Protein AF-A8WYN9-F1 (afdb_monomer_lite)

InterPro domains:
  IPR001810 F-box domain [PS50181] (6-52)
  IPR002900 Domain of unknown function DUF38/FTH, Caenorhabditis species [PF01827] (37-162)
  IPR040161 F-box A protein FB224 [PTHR23015] (36-207)

Structure (mmCIF, N/CA/C/O backbone):
data_AF-A8WYN9-F1
#
_entry.id   AF-A8WYN9-F1
#
loop_
_atom_site.group_PDB
_atom_site.id
_atom_site.type_symbol
_atom_site.label_atom_id
_atom_site.label_alt_id
_atom_site.label_comp_id
_atom_site.label_asym_id
_atom_site.label_entity_id
_atom_site.label_seq_id
_atom_site.pdbx_PDB_ins_code
_atom_site.Cartn_x
_atom_site.Cartn_y
_atom_site.Cartn_z
_atom_site.occupancy
_atom_site.B_iso_or_equiv
_atom_site.auth_seq_id
_atom_site.auth_comp_id
_atom_site.auth_asym_id
_atom_site.auth_atom_id
_atom_site.pdbx_PDB_model_num
ATOM 1 N N . MET A 1 1 ? -39.243 15.194 -1.549 1.00 40.38 1 MET A N 1
ATOM 2 C CA . MET A 1 1 ? -38.676 13.832 -1.420 1.00 40.38 1 MET A CA 1
ATOM 3 C C . MET A 1 1 ? -38.514 13.519 0.061 1.00 40.38 1 MET A C 1
ATOM 5 O O . MET A 1 1 ? -38.045 14.406 0.767 1.00 40.38 1 MET A O 1
ATOM 9 N N . PRO A 1 2 ? -38.919 12.339 0.563 1.00 35.00 2 PRO A N 1
ATOM 10 C CA . PRO A 1 2 ? -38.681 11.990 1.958 1.00 35.00 2 PRO A CA 1
ATOM 11 C C . PRO A 1 2 ? -37.184 11.728 2.157 1.00 35.00 2 PRO A C 1
ATOM 13 O O . PRO A 1 2 ? -36.581 10.980 1.387 1.00 35.00 2 PRO A O 1
ATOM 16 N N . LYS A 1 3 ? -36.575 12.353 3.171 1.00 37.16 3 LYS A N 1
ATOM 17 C CA . LYS A 1 3 ? -35.211 12.024 3.604 1.00 37.16 3 LYS A CA 1
ATOM 18 C C . LYS A 1 3 ? -35.220 10.567 4.077 1.00 37.16 3 LYS A C 1
ATOM 20 O O . LYS A 1 3 ? -35.926 10.254 5.031 1.00 37.16 3 LYS A O 1
ATOM 25 N N . LYS A 1 4 ? -34.471 9.677 3.412 1.00 38.78 4 LYS A N 1
ATOM 26 C CA . LYS A 1 4 ? -34.184 8.340 3.953 1.00 38.78 4 LYS A CA 1
ATOM 27 C C . LYS A 1 4 ? -33.508 8.544 5.307 1.00 38.78 4 LYS A C 1
ATOM 29 O O . LYS A 1 4 ? -32.425 9.121 5.366 1.00 38.78 4 LYS A O 1
ATOM 34 N N . GLN A 1 5 ? -34.167 8.118 6.375 1.00 41.91 5 GLN A N 1
ATOM 35 C CA . GLN A 1 5 ? -33.586 8.113 7.708 1.00 41.91 5 GLN A CA 1
ATOM 36 C C . GLN A 1 5 ? -32.466 7.064 7.695 1.00 41.91 5 GLN A C 1
ATOM 38 O O . GLN A 1 5 ? -32.729 5.873 7.537 1.00 41.91 5 GLN A O 1
ATOM 43 N N . ARG A 1 6 ? -31.208 7.518 7.722 1.00 42.47 6 ARG A N 1
ATOM 44 C CA . ARG A 1 6 ? -30.050 6.638 7.911 1.00 42.47 6 ARG A CA 1
ATOM 45 C C . ARG A 1 6 ? -30.069 6.218 9.378 1.00 42.47 6 ARG A C 1
ATOM 47 O O . ARG A 1 6 ? -29.888 7.066 10.242 1.00 42.47 6 ARG A O 1
ATOM 54 N N . TYR A 1 7 ? -30.349 4.947 9.644 1.00 45.19 7 TYR A N 1
ATOM 55 C CA . TYR A 1 7 ? -30.152 4.368 10.969 1.00 45.19 7 TYR A CA 1
ATOM 56 C C . TYR A 1 7 ? -28.653 4.165 11.170 1.00 45.19 7 TYR A C 1
ATOM 58 O O . TYR A 1 7 ? -28.009 3.540 10.323 1.00 45.19 7 TYR A O 1
ATOM 66 N N . SER A 1 8 ? -28.099 4.734 12.240 1.00 50.44 8 SER A N 1
ATOM 67 C CA . SER A 1 8 ? -26.699 4.522 12.594 1.00 50.44 8 SER A CA 1
ATOM 68 C C . SER A 1 8 ? -26.550 3.167 13.278 1.00 50.44 8 SER A C 1
ATOM 70 O O . SER A 1 8 ? -27.420 2.756 14.047 1.00 50.44 8 SER A O 1
ATOM 72 N N . LEU A 1 9 ? -25.422 2.488 13.051 1.00 51.78 9 LEU A N 1
ATOM 73 C CA . LEU A 1 9 ? -25.019 1.330 13.862 1.00 51.78 9 LEU A CA 1
ATOM 74 C C . LEU A 1 9 ? -24.998 1.680 15.361 1.00 51.78 9 LEU A C 1
ATOM 76 O O . LEU A 1 9 ? -25.295 0.825 16.187 1.00 51.78 9 LEU A O 1
ATOM 80 N N . ALA A 1 10 ? -24.723 2.944 15.697 1.00 49.16 10 ALA A N 1
ATOM 81 C CA . ALA A 1 10 ? -24.699 3.459 17.065 1.00 49.16 10 ALA A CA 1
ATOM 82 C C . ALA A 1 10 ? -26.065 3.437 17.775 1.00 49.16 10 ALA A C 1
ATOM 84 O O . ALA A 1 10 ? -26.109 3.419 19.001 1.00 49.16 10 ALA A O 1
ATOM 85 N N . ASP A 1 11 ? -27.174 3.415 17.028 1.00 59.47 11 ASP A N 1
ATOM 86 C CA . ASP A 1 11 ? -28.527 3.419 17.601 1.00 59.47 11 ASP A CA 1
ATOM 87 C C . ASP A 1 11 ? -29.045 1.996 17.887 1.00 59.47 11 ASP A C 1
ATOM 89 O O . ASP A 1 11 ? -30.176 1.812 18.349 1.00 59.47 11 ASP A O 1
ATOM 93 N N . MET A 1 12 ? -28.252 0.968 17.566 1.00 67.31 12 MET A N 1
ATOM 94 C CA . MET A 1 12 ? -28.667 -0.429 17.655 1.00 67.31 12 MET A CA 1
ATOM 95 C C . MET A 1 12 ? -28.306 -1.053 19.012 1.00 67.31 12 MET A C 1
ATOM 97 O O . MET A 1 12 ? -27.284 -0.719 19.609 1.00 67.31 12 MET A O 1
ATOM 101 N N . PRO A 1 13 ? -29.105 -2.017 19.508 1.00 70.12 13 PRO A N 1
ATOM 102 C CA . PRO A 1 13 ? -28.740 -2.785 20.694 1.00 70.12 13 PRO A CA 1
ATOM 103 C C . PRO A 1 13 ? -27.414 -3.532 20.499 1.00 70.12 13 PRO A C 1
ATOM 105 O O . PRO A 1 13 ? -27.189 -4.129 19.449 1.00 70.12 13 PRO A O 1
ATOM 108 N N . GLU A 1 14 ? -26.585 -3.594 21.541 1.00 60.00 14 GLU A N 1
ATOM 109 C CA . GLU A 1 14 ? -25.242 -4.204 21.523 1.00 60.00 14 GLU A CA 1
ATOM 110 C C . GLU A 1 14 ? -25.209 -5.609 20.896 1.00 60.00 14 GLU A C 1
ATOM 112 O O . GLU A 1 14 ? -24.374 -5.901 20.046 1.00 60.00 14 GLU A O 1
ATOM 117 N N . LYS A 1 15 ? -26.179 -6.469 21.234 1.00 59.03 15 LYS A N 1
ATOM 118 C CA . LYS A 1 15 ? -26.282 -7.821 20.658 1.00 59.03 15 LYS A CA 1
ATOM 119 C C . LYS A 1 15 ? -26.492 -7.812 19.144 1.00 59.03 15 LYS A C 1
ATOM 121 O O . LYS A 1 15 ? -26.010 -8.707 18.465 1.00 59.03 15 LYS A O 1
ATOM 126 N N . VAL A 1 16 ? -27.217 -6.823 18.625 1.00 58.62 16 VAL A N 1
ATOM 127 C CA . VAL A 1 16 ? -27.466 -6.658 17.187 1.00 58.62 16 VAL A CA 1
ATOM 128 C C . VAL A 1 16 ? -26.204 -6.154 16.495 1.00 58.62 16 VAL A C 1
ATOM 130 O O . VAL A 1 16 ? -25.865 -6.669 15.437 1.00 58.62 16 VAL A O 1
ATOM 133 N N . ILE A 1 17 ? -25.473 -5.223 17.116 1.00 61.50 17 ILE A N 1
ATOM 134 C CA . ILE A 1 17 ? -24.172 -4.753 16.621 1.00 61.50 17 ILE A CA 1
ATOM 135 C C . ILE A 1 17 ? -23.188 -5.924 16.528 1.00 61.50 17 ILE A C 1
ATOM 137 O O . ILE A 1 17 ? -22.605 -6.131 15.471 1.00 61.50 17 ILE A O 1
ATOM 141 N N . MET A 1 18 ? -23.063 -6.734 17.583 1.00 56.31 18 MET A N 1
ATOM 142 C CA . MET A 1 18 ? -22.183 -7.911 17.593 1.00 56.31 18 MET A CA 1
ATOM 143 C C . MET A 1 18 ? -22.571 -8.932 16.521 1.00 56.31 18 MET A C 1
ATOM 145 O O . MET A 1 18 ? -21.713 -9.378 15.771 1.00 56.31 18 MET A O 1
ATOM 149 N N . LEU A 1 19 ? -23.865 -9.232 16.370 1.00 55.94 19 LEU A N 1
ATOM 150 C CA . LEU A 1 19 ? -24.358 -10.113 15.305 1.00 55.94 19 LEU A CA 1
ATOM 151 C C . LEU A 1 19 ? -24.051 -9.568 13.904 1.00 55.94 19 LEU A C 1
ATOM 153 O O . LEU A 1 19 ? -23.703 -10.346 13.021 1.00 55.94 19 LEU A O 1
ATOM 157 N N . ILE A 1 20 ? -24.167 -8.256 13.686 1.00 59.97 20 ILE A N 1
ATOM 158 C CA . ILE A 1 20 ? -23.799 -7.631 12.410 1.00 59.97 20 ILE A CA 1
ATOM 159 C C . ILE A 1 20 ? -22.287 -7.741 12.197 1.00 59.97 20 ILE A C 1
ATOM 161 O O . ILE A 1 20 ? -21.873 -8.188 11.134 1.00 59.97 20 ILE A O 1
ATOM 165 N N . LEU A 1 21 ? -21.464 -7.406 13.192 1.00 59.84 21 LEU A N 1
ATOM 166 C CA . LEU A 1 21 ? -20.003 -7.503 13.097 1.00 59.84 21 LEU A CA 1
ATOM 167 C C . LEU A 1 21 ? -19.529 -8.940 12.837 1.00 59.84 21 LEU A C 1
ATOM 169 O O . LEU A 1 21 ? -18.605 -9.143 12.064 1.00 59.84 21 LEU A O 1
ATOM 173 N N . GLU A 1 22 ? -20.175 -9.937 13.437 1.00 57.12 22 GLU A N 1
ATOM 174 C CA . GLU A 1 22 ? -19.814 -11.351 13.280 1.00 57.12 22 GLU A CA 1
ATOM 175 C C . GLU A 1 22 ? -20.262 -11.958 11.939 1.00 57.12 22 GLU A C 1
ATOM 177 O O . GLU A 1 22 ? -19.679 -12.947 11.500 1.00 57.12 22 GLU A O 1
ATOM 182 N N . ASN A 1 23 ? -21.297 -11.405 11.291 1.00 51.72 23 ASN A N 1
ATOM 183 C CA . ASN A 1 23 ? -21.933 -12.014 10.109 1.00 51.72 23 ASN A CA 1
ATOM 184 C C . ASN A 1 23 ? -21.858 -11.164 8.829 1.00 51.72 23 ASN A C 1
ATOM 186 O O . ASN A 1 23 ? -22.410 -11.565 7.802 1.00 51.72 23 ASN A O 1
ATOM 190 N N . SER A 1 24 ? -21.219 -9.996 8.864 1.00 50.59 24 SER A N 1
ATOM 191 C CA . SER A 1 24 ? -21.095 -9.122 7.693 1.00 50.59 24 SER A CA 1
ATOM 192 C C . SER A 1 24 ? -19.809 -9.399 6.917 1.00 50.59 24 SER A C 1
ATOM 194 O O . SER A 1 24 ? -18.733 -9.511 7.497 1.00 50.59 24 SER A O 1
ATOM 196 N N . ASP A 1 25 ? -19.912 -9.446 5.588 1.00 44.81 25 ASP A N 1
ATOM 197 C CA . ASP A 1 25 ? -18.755 -9.376 4.690 1.00 44.81 25 ASP A CA 1
ATOM 198 C C . ASP A 1 25 ? -18.191 -7.942 4.806 1.00 44.81 25 ASP A C 1
ATOM 200 O O . ASP A 1 25 ? -18.835 -6.983 4.378 1.00 44.81 25 ASP A O 1
ATOM 204 N N . PHE A 1 26 ? -17.052 -7.771 5.488 1.00 50.28 26 PHE A N 1
ATOM 205 C CA . PHE A 1 26 ? -16.540 -6.499 6.046 1.00 50.28 26 PHE A CA 1
ATOM 206 C C . PHE A 1 26 ? -16.246 -5.369 5.043 1.00 50.28 26 PHE A C 1
ATOM 208 O O . PHE A 1 26 ? -15.839 -4.285 5.453 1.00 50.28 26 PHE A O 1
ATOM 215 N N . ARG A 1 27 ? -16.521 -5.554 3.748 1.00 41.12 27 ARG A N 1
ATOM 216 C CA . ARG A 1 27 ? -16.321 -4.543 2.693 1.00 41.12 27 ARG A CA 1
ATOM 217 C C . ARG A 1 27 ? -17.160 -3.265 2.865 1.00 41.12 27 ARG A C 1
ATOM 219 O O . ARG A 1 27 ? -17.026 -2.341 2.071 1.00 41.12 27 ARG A O 1
ATOM 226 N N . SER A 1 28 ? -18.043 -3.191 3.860 1.00 47.16 28 SER A N 1
ATOM 227 C CA . SER A 1 28 ? -18.921 -2.037 4.077 1.00 47.16 28 SER A CA 1
ATOM 228 C C . SER A 1 28 ? -19.254 -1.816 5.554 1.00 47.16 28 SER A C 1
ATOM 230 O O . SER A 1 28 ? -20.406 -2.002 5.946 1.00 47.16 28 SER A O 1
ATOM 232 N N . ILE A 1 29 ? -18.284 -1.473 6.410 1.00 56.16 29 ILE A N 1
ATOM 233 C CA . ILE A 1 29 ? -18.553 -1.254 7.845 1.00 56.16 29 ILE A CA 1
ATOM 234 C C . ILE A 1 29 ? -17.770 -0.035 8.366 1.00 56.16 29 ILE A C 1
ATOM 236 O O . ILE A 1 29 ? -16.649 0.210 7.957 1.00 56.16 29 ILE A O 1
ATOM 240 N N . LEU A 1 30 ? -18.418 0.741 9.245 1.00 55.72 30 LEU A N 1
ATOM 241 C CA . LEU A 1 30 ? -17.992 2.012 9.857 1.00 55.72 30 LEU A CA 1
ATOM 242 C C . LEU A 1 30 ? -17.841 3.195 8.888 1.00 55.72 30 LEU A C 1
ATOM 244 O O . LEU A 1 30 ? -16.748 3.564 8.488 1.00 55.72 30 LEU A O 1
ATOM 248 N N . THR A 1 31 ? -18.958 3.862 8.590 1.00 58.62 31 THR A N 1
ATOM 249 C CA . THR A 1 31 ? -18.944 5.284 8.213 1.00 58.62 31 THR A CA 1
ATOM 250 C C . THR A 1 31 ? -19.217 6.091 9.474 1.00 58.62 31 THR A C 1
ATOM 252 O O . THR A 1 31 ? -20.363 6.151 9.923 1.00 58.62 31 THR A O 1
ATOM 255 N N . ALA A 1 32 ? -18.184 6.666 10.077 1.00 56.09 32 ALA A N 1
ATOM 256 C CA . ALA A 1 32 ? -18.319 7.438 11.307 1.00 56.09 32 ALA A CA 1
ATOM 257 C C . ALA A 1 32 ? -17.554 8.755 11.174 1.00 56.09 32 ALA A C 1
ATOM 259 O O . ALA A 1 32 ? -16.370 8.749 10.870 1.00 56.09 32 ALA A O 1
ATOM 260 N N . SER A 1 33 ? -18.231 9.881 11.417 1.00 57.81 33 SER A N 1
ATOM 261 C CA . SER A 1 33 ? -17.551 11.155 11.693 1.00 57.81 33 SER A CA 1
ATOM 262 C C . SER A 1 33 ? -16.982 11.189 13.116 1.00 57.81 33 SER A C 1
ATOM 264 O O . SER A 1 33 ? -16.121 12.000 13.413 1.00 57.81 33 SER A O 1
ATOM 266 N N . GLU A 1 34 ? -17.508 10.335 14.002 1.00 67.56 34 GLU A N 1
ATOM 267 C CA . GLU A 1 34 ? -17.045 10.128 15.372 1.00 67.56 34 GLU A CA 1
ATOM 268 C C . GLU A 1 34 ? -17.501 8.735 15.836 1.00 67.56 34 GLU A C 1
ATOM 270 O O . GLU A 1 34 ? -18.653 8.344 15.620 1.00 67.56 34 GLU A O 1
ATOM 275 N N . ILE A 1 35 ? -16.603 7.960 16.444 1.00 70.94 35 ILE A N 1
ATOM 276 C CA . ILE A 1 35 ? -16.923 6.622 16.955 1.00 70.94 35 ILE A CA 1
ATOM 277 C C . ILE A 1 35 ? -17.412 6.745 18.406 1.00 70.94 35 ILE A C 1
ATOM 279 O O . ILE A 1 35 ? -16.656 7.249 19.238 1.00 70.94 35 ILE A O 1
ATOM 283 N N . PRO A 1 36 ? -18.615 6.248 18.754 1.00 79.25 36 PRO A N 1
ATOM 284 C CA . PRO A 1 36 ? -19.131 6.335 20.120 1.00 79.25 36 PRO A CA 1
ATOM 285 C C . PRO A 1 36 ? -18.227 5.645 21.151 1.00 79.25 36 PRO A C 1
ATOM 287 O O . PRO A 1 36 ? -17.740 4.534 20.923 1.00 79.25 36 PRO A O 1
ATOM 290 N N . GLU A 1 37 ? -18.058 6.253 22.325 1.00 79.50 37 GLU A N 1
ATOM 291 C CA . GLU A 1 37 ? -17.210 5.715 23.400 1.00 79.50 37 GLU A CA 1
ATOM 292 C C . GLU A 1 37 ? -17.684 4.349 23.916 1.00 79.50 37 GLU A C 1
ATOM 294 O O . GLU A 1 37 ? -16.871 3.492 24.269 1.00 79.50 37 GLU A O 1
ATOM 299 N N . GLU A 1 38 ? -18.992 4.096 23.935 1.00 80.25 38 GLU A N 1
ATOM 300 C CA . GLU A 1 38 ? -19.550 2.782 24.264 1.00 80.25 38 GLU A CA 1
ATOM 301 C C . GLU A 1 38 ? -19.080 1.719 23.271 1.00 80.25 38 GLU A C 1
ATOM 303 O O . GLU A 1 38 ? -18.688 0.626 23.679 1.00 80.25 38 GLU A O 1
ATOM 308 N N . PHE A 1 39 ? -19.045 2.052 21.981 1.00 77.50 39 PHE A N 1
ATOM 309 C CA . PHE A 1 39 ? -18.574 1.137 20.948 1.00 77.50 39 PHE A CA 1
ATOM 310 C C . PHE A 1 39 ? -17.076 0.856 21.101 1.00 77.50 39 PHE A C 1
ATOM 312 O O . PHE A 1 39 ? -16.669 -0.305 21.090 1.00 77.50 39 PHE A O 1
ATOM 319 N N . LYS A 1 40 ? -16.260 1.885 21.375 1.00 79.06 40 LYS A N 1
ATOM 320 C CA . LYS A 1 40 ? -14.830 1.702 21.687 1.00 79.06 40 LYS A CA 1
ATOM 321 C C . LYS A 1 40 ? -14.622 0.774 22.886 1.00 79.06 40 LYS A C 1
ATOM 323 O O . LYS A 1 40 ? -13.725 -0.068 22.864 1.00 79.06 40 LYS A O 1
ATOM 328 N N . LYS A 1 41 ? -15.446 0.890 23.935 1.00 82.75 41 LYS A N 1
ATOM 329 C CA . LYS A 1 41 ? -15.383 -0.002 25.109 1.00 82.75 41 LYS A CA 1
ATOM 330 C C . LYS A 1 41 ? -15.705 -1.450 24.747 1.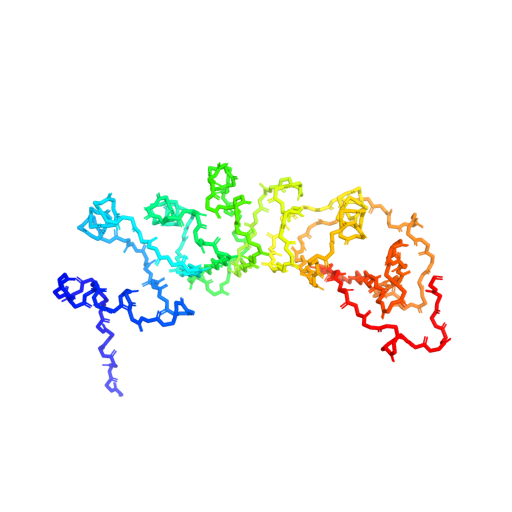00 82.75 41 LYS A C 1
ATOM 332 O O . LYS A 1 41 ? -15.001 -2.344 25.212 1.00 82.75 41 LYS A O 1
ATOM 337 N N . VAL A 1 42 ? -16.723 -1.681 23.916 1.00 82.88 42 VAL A N 1
ATOM 338 C CA . VAL A 1 42 ? -17.096 -3.028 23.449 1.00 82.88 42 VAL A CA 1
ATOM 339 C C . VAL A 1 42 ? -15.958 -3.660 22.647 1.00 82.88 42 VAL A C 1
ATOM 341 O O . VAL A 1 42 ? -15.585 -4.797 22.935 1.00 82.88 42 VAL A O 1
ATOM 344 N N . LEU A 1 43 ? -15.361 -2.910 21.714 1.00 81.50 43 LEU A N 1
ATOM 345 C CA . LEU A 1 43 ? -14.232 -3.371 20.901 1.00 81.50 43 LEU A CA 1
ATOM 346 C C . LEU A 1 43 ? -13.001 -3.713 21.750 1.00 81.50 43 LEU A C 1
ATOM 348 O O . LEU A 1 43 ? -12.396 -4.766 21.572 1.00 81.50 43 LEU A O 1
ATOM 352 N N . LYS A 1 44 ? -12.661 -2.864 22.727 1.00 79.69 44 LYS A N 1
ATOM 353 C CA . LYS A 1 44 ? -11.534 -3.112 23.642 1.00 79.69 44 LYS A CA 1
ATOM 354 C C . LYS A 1 44 ? -11.755 -4.336 24.532 1.00 79.69 44 LYS A C 1
ATOM 356 O O . LYS A 1 44 ? -10.797 -5.022 24.873 1.00 79.69 44 LYS A O 1
ATOM 361 N N . ALA A 1 45 ? -12.999 -4.600 24.931 1.00 83.94 45 ALA A N 1
ATOM 362 C CA . ALA A 1 45 ? -13.342 -5.767 25.741 1.00 83.94 45 ALA A CA 1
ATOM 363 C C . ALA A 1 45 ? -13.375 -7.069 24.923 1.00 83.94 45 ALA A C 1
ATOM 365 O O . ALA A 1 45 ? -13.115 -8.137 25.475 1.00 83.94 45 ALA A O 1
ATOM 366 N N . ASN A 1 46 ? -13.681 -6.984 23.626 1.00 80.50 46 ASN A N 1
ATOM 367 C CA . ASN A 1 46 ? -13.828 -8.132 22.736 1.00 80.50 46 ASN A CA 1
ATOM 368 C C . ASN A 1 46 ? -13.092 -7.870 21.415 1.00 80.50 46 ASN A C 1
ATOM 370 O O . ASN A 1 46 ? -13.723 -7.412 20.457 1.00 80.50 46 ASN A O 1
ATOM 374 N N . PRO A 1 47 ? -11.779 -8.166 21.345 1.00 80.19 47 PRO A N 1
ATOM 375 C CA . PRO A 1 47 ? -11.018 -7.955 20.127 1.00 80.19 47 PRO A CA 1
ATOM 376 C C . PRO A 1 47 ? -11.649 -8.670 18.933 1.00 80.19 47 PRO A C 1
ATOM 378 O O . PRO A 1 47 ? -11.940 -9.871 18.995 1.00 80.19 47 PRO A O 1
ATOM 381 N N . LEU A 1 48 ? -11.871 -7.930 17.848 1.00 82.38 48 LEU A N 1
ATOM 382 C CA . LEU A 1 48 ? -12.557 -8.458 16.673 1.00 82.38 48 LEU A CA 1
ATOM 383 C C . LEU A 1 48 ? -11.640 -9.405 15.906 1.00 82.38 48 LEU A C 1
ATOM 385 O O . LEU A 1 48 ? -10.536 -9.034 15.515 1.00 82.38 48 LEU A O 1
ATOM 389 N N . LYS A 1 49 ? -12.124 -10.617 15.640 1.00 86.62 49 LYS A N 1
ATOM 390 C CA . LYS A 1 49 ? -11.457 -11.575 14.756 1.00 86.62 49 LYS A CA 1
ATOM 391 C C . LYS A 1 49 ? -12.071 -11.463 13.373 1.00 86.62 49 LYS A C 1
ATOM 393 O O . LYS A 1 49 ? -13.176 -11.946 13.148 1.00 86.62 49 LYS A O 1
ATOM 398 N N . THR A 1 50 ? -11.358 -10.815 12.465 1.00 86.69 50 THR A N 1
ATOM 399 C CA . THR A 1 50 ? -11.766 -10.659 11.068 1.00 86.69 50 THR A CA 1
ATOM 400 C C . THR A 1 50 ? -10.550 -10.775 10.161 1.00 86.69 50 THR A C 1
ATOM 402 O O . THR A 1 50 ? -9.432 -10.477 10.575 1.00 86.69 50 THR A O 1
ATOM 405 N N . GLU A 1 51 ? -10.770 -11.209 8.923 1.00 91.19 51 GLU A N 1
ATOM 406 C CA . GLU A 1 51 ? -9.733 -11.203 7.889 1.00 91.19 51 GLU A CA 1
ATOM 407 C C . GLU A 1 51 ? -9.639 -9.863 7.154 1.00 91.19 51 GLU A C 1
ATOM 409 O O . GLU A 1 51 ? -8.614 -9.574 6.540 1.00 91.19 51 GLU A O 1
ATOM 414 N N . CYS A 1 52 ? -10.685 -9.041 7.228 1.00 91.19 52 CYS A N 1
ATOM 415 C CA . CYS A 1 52 ? -10.796 -7.778 6.511 1.00 91.19 52 CYS A CA 1
ATOM 416 C C . CYS A 1 52 ? -11.326 -6.695 7.452 1.00 91.19 52 CYS A C 1
ATOM 418 O O . CYS A 1 52 ? -12.325 -6.900 8.148 1.00 91.19 52 CYS A O 1
ATOM 420 N N . PHE A 1 53 ? -10.661 -5.545 7.466 1.00 91.00 53 PHE A N 1
ATOM 421 C CA . PHE A 1 53 ? -11.097 -4.356 8.180 1.00 91.00 53 PHE A CA 1
ATOM 422 C C . PHE A 1 53 ? -11.208 -3.184 7.215 1.00 91.00 53 PHE A C 1
ATOM 424 O O . PHE A 1 53 ? -10.225 -2.793 6.599 1.00 91.00 53 PHE A O 1
ATOM 431 N N . ALA A 1 54 ? -12.395 -2.593 7.135 1.00 90.12 54 ALA A N 1
ATOM 432 C CA . ALA A 1 54 ? -12.636 -1.368 6.394 1.00 90.12 54 ALA A CA 1
ATOM 433 C C . ALA A 1 54 ? -13.180 -0.289 7.336 1.00 90.12 54 ALA A C 1
ATOM 435 O O . ALA A 1 54 ? -13.941 -0.606 8.252 1.00 90.12 54 ALA A O 1
ATOM 436 N N . ILE A 1 55 ? -12.806 0.971 7.107 1.00 87.94 55 ILE A N 1
ATOM 437 C CA . ILE A 1 55 ? -13.379 2.132 7.800 1.00 87.94 55 ILE A CA 1
ATOM 438 C C . ILE A 1 55 ? -13.386 3.370 6.897 1.00 87.94 55 ILE A C 1
ATOM 440 O O . ILE A 1 55 ? -12.411 3.671 6.208 1.00 87.94 55 ILE A O 1
ATOM 444 N N . THR A 1 56 ? -14.494 4.108 6.926 1.00 88.62 56 THR A N 1
ATOM 445 C CA . THR A 1 56 ? -14.650 5.438 6.328 1.00 88.62 56 THR A CA 1
ATOM 446 C C . THR A 1 56 ? -14.755 6.485 7.436 1.00 88.62 56 THR A C 1
ATOM 448 O O . THR A 1 56 ? -15.698 6.453 8.232 1.00 88.62 56 THR A O 1
ATOM 451 N N . THR A 1 57 ? -13.806 7.416 7.487 1.00 87.75 57 THR A N 1
ATOM 452 C CA . THR A 1 57 ? -13.656 8.390 8.582 1.00 87.75 57 THR A CA 1
ATOM 453 C C . THR A 1 57 ? -13.135 9.739 8.079 1.00 87.75 57 THR A C 1
ATOM 455 O O . THR A 1 57 ? -12.692 9.843 6.940 1.00 87.75 57 THR A O 1
ATOM 458 N N . SER A 1 58 ? -13.201 10.778 8.908 1.00 86.69 58 SER A N 1
ATOM 459 C CA . SER A 1 58 ? -12.609 12.099 8.658 1.00 86.69 58 SER A CA 1
ATOM 460 C C . SER A 1 58 ? -11.155 12.229 9.122 1.00 86.69 58 SER A C 1
ATOM 462 O O . SER A 1 58 ? -10.542 13.264 8.883 1.00 86.69 58 SER A O 1
ATOM 464 N N . GLY A 1 59 ? -10.586 11.224 9.797 1.00 88.94 59 GLY A N 1
ATOM 465 C CA . GLY A 1 59 ? -9.219 11.329 10.303 1.00 88.94 59 GLY A CA 1
ATOM 466 C C . GLY A 1 59 ? -8.548 10.015 10.720 1.00 88.94 59 GLY A C 1
ATOM 467 O O . GLY A 1 59 ? -9.189 8.966 10.834 1.00 88.94 59 GLY A O 1
ATOM 468 N N . PRO A 1 60 ? -7.223 10.063 10.961 1.00 91.81 60 PRO A N 1
ATOM 469 C CA . PRO A 1 60 ? -6.436 8.893 11.352 1.00 91.81 60 PRO A CA 1
ATOM 470 C C . PRO A 1 60 ? -6.672 8.452 12.806 1.00 91.81 60 PRO A C 1
ATOM 472 O O . PRO A 1 60 ? -6.460 7.284 13.131 1.00 91.81 60 PRO A O 1
ATOM 475 N N . ASN A 1 61 ? -7.135 9.343 13.688 1.00 91.00 61 ASN A N 1
ATOM 476 C CA . ASN A 1 61 ? -7.364 9.010 15.100 1.00 91.00 61 ASN A CA 1
ATOM 477 C C . ASN A 1 61 ? -8.476 7.968 15.262 1.00 91.00 61 ASN A C 1
ATOM 479 O O . ASN A 1 61 ? -8.352 7.036 16.055 1.00 91.00 61 ASN A O 1
ATOM 483 N N . GLU A 1 62 ? -9.537 8.075 14.467 1.00 88.44 62 GLU A N 1
ATOM 484 C CA . GLU A 1 62 ? -10.632 7.110 14.447 1.00 88.44 62 GLU A CA 1
ATOM 485 C C . GLU A 1 62 ? -10.172 5.745 13.924 1.00 88.44 62 GLU A C 1
ATOM 487 O O . GLU A 1 62 ? -10.627 4.712 14.416 1.00 88.44 62 GLU A O 1
ATOM 492 N N . ILE A 1 63 ? -9.239 5.725 12.961 1.00 91.94 63 ILE A N 1
ATOM 493 C CA . ILE A 1 63 ? -8.606 4.479 12.510 1.00 91.94 63 ILE A CA 1
ATOM 494 C C . ILE A 1 63 ? -7.884 3.842 13.692 1.00 91.94 63 ILE A C 1
ATOM 496 O O . ILE A 1 63 ? -8.150 2.682 14.005 1.00 91.94 63 ILE A O 1
ATOM 500 N N . LEU A 1 64 ? -7.016 4.604 14.364 1.00 91.75 64 LEU A N 1
ATOM 501 C CA . LEU A 1 64 ? -6.199 4.134 15.482 1.00 91.75 64 LEU A CA 1
ATOM 502 C C . LEU A 1 64 ? -7.053 3.568 16.632 1.00 91.75 64 LEU A C 1
ATOM 504 O O . LEU A 1 64 ? -6.734 2.506 17.182 1.00 91.75 64 LEU A O 1
ATOM 508 N N . ASP A 1 65 ? -8.167 4.228 16.951 1.00 86.94 65 ASP A N 1
ATOM 509 C CA . ASP A 1 65 ? -9.105 3.815 18.001 1.00 86.94 65 ASP A CA 1
ATOM 510 C C . ASP A 1 65 ? -9.744 2.442 17.740 1.00 86.94 65 ASP A C 1
ATOM 512 O O . ASP A 1 65 ? -10.004 1.691 18.686 1.00 86.94 65 ASP A O 1
ATOM 516 N N . VAL A 1 66 ? -9.995 2.097 16.475 1.00 88.38 66 VAL A N 1
ATOM 517 C CA . VAL A 1 66 ? -10.674 0.844 16.103 1.00 88.38 66 VAL A CA 1
ATOM 518 C C . VAL A 1 66 ? -9.681 -0.251 15.773 1.00 88.38 66 VAL A C 1
ATOM 520 O O . VAL A 1 66 ? -9.798 -1.354 16.306 1.00 88.38 66 VAL A O 1
ATOM 523 N N . ILE A 1 67 ? -8.697 0.035 14.917 1.00 91.31 67 ILE A N 1
ATOM 524 C CA . ILE A 1 67 ? -7.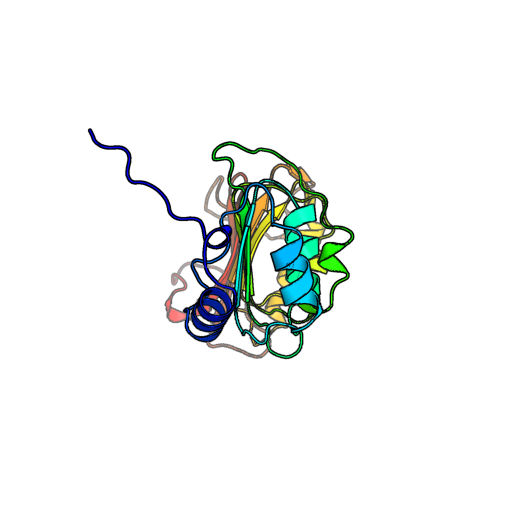780 -0.983 14.397 1.00 91.31 67 ILE A CA 1
ATOM 525 C C . ILE A 1 67 ? -6.953 -1.626 15.515 1.00 91.31 67 ILE A C 1
ATOM 527 O O . ILE A 1 67 ? -6.673 -2.820 15.465 1.00 91.31 67 ILE A O 1
ATOM 531 N N . SER A 1 68 ? -6.639 -0.873 16.575 1.00 90.56 68 SER A N 1
ATOM 532 C CA . SER A 1 68 ? -5.944 -1.386 17.763 1.00 90.56 68 SER A CA 1
ATOM 533 C C . SER A 1 68 ? -6.737 -2.455 18.526 1.00 90.56 68 SER A C 1
ATOM 535 O O . SER A 1 68 ? -6.152 -3.237 19.274 1.00 90.56 68 SER A O 1
ATOM 537 N N . SER A 1 69 ? -8.053 -2.522 18.314 1.00 88.44 69 SER A N 1
ATOM 538 C CA . SER A 1 69 ? -8.950 -3.514 18.916 1.00 88.44 69 SER A CA 1
ATOM 539 C C . SER A 1 69 ? -9.188 -4.734 18.015 1.00 88.44 69 SER A C 1
ATOM 541 O O . SER A 1 69 ? -10.008 -5.588 18.342 1.00 88.44 69 SER A O 1
ATOM 543 N N . ILE A 1 70 ? -8.510 -4.837 16.870 1.00 89.25 70 ILE A N 1
ATOM 544 C CA . ILE A 1 70 ? -8.652 -5.963 15.936 1.00 89.25 70 ILE A CA 1
ATOM 545 C C . ILE A 1 70 ? -7.545 -6.982 16.192 1.00 89.25 70 ILE A C 1
ATOM 547 O O . ILE A 1 70 ? -6.388 -6.619 16.389 1.00 89.25 70 ILE A O 1
ATOM 551 N N . ASP A 1 71 ? -7.882 -8.267 16.176 1.00 89.44 71 ASP A N 1
ATOM 552 C CA . ASP A 1 71 ? -6.911 -9.355 16.259 1.00 89.44 71 ASP A CA 1
ATOM 553 C C . ASP A 1 71 ? -5.996 -9.349 15.023 1.00 89.44 71 ASP A C 1
ATOM 555 O O . ASP A 1 71 ? -6.431 -9.614 13.903 1.00 89.44 71 ASP A O 1
ATOM 559 N N . SER A 1 72 ? -4.708 -9.060 15.222 1.00 92.31 72 SER A N 1
ATOM 560 C CA . SER A 1 72 ? -3.728 -8.986 14.131 1.00 92.31 72 SER A CA 1
ATOM 561 C C . SER A 1 72 ? -3.357 -10.349 13.542 1.00 92.31 72 SER A C 1
ATOM 563 O O . SER A 1 72 ? -2.740 -10.395 12.482 1.00 92.31 72 SER A O 1
ATOM 565 N N . GLY A 1 73 ? -3.693 -11.455 14.215 1.00 90.44 73 GLY A N 1
ATOM 566 C CA . GLY A 1 73 ? -3.317 -12.803 13.786 1.00 90.44 73 GLY A CA 1
ATOM 567 C C . GLY A 1 73 ? -4.101 -13.302 12.573 1.00 90.44 73 GLY A C 1
ATOM 568 O O . GLY A 1 73 ? -3.584 -14.113 11.808 1.00 90.44 73 GLY A O 1
ATOM 569 N N . ASN A 1 74 ? -5.333 -12.820 12.390 1.00 86.56 74 ASN A N 1
ATOM 570 C CA . ASN A 1 74 ? -6.197 -13.216 11.275 1.00 86.56 74 ASN A CA 1
ATOM 571 C C . ASN A 1 74 ? -6.403 -12.112 10.233 1.00 86.56 74 ASN A C 1
ATOM 573 O O . ASN A 1 74 ? -6.886 -12.414 9.144 1.00 86.56 74 ASN A O 1
ATOM 577 N N . LEU A 1 75 ? -6.032 -10.867 10.546 1.00 93.69 75 LEU A N 1
ATOM 578 C CA . LEU A 1 75 ? -6.241 -9.716 9.675 1.00 93.69 75 LEU A CA 1
ATOM 579 C C . LEU A 1 75 ? -5.316 -9.770 8.452 1.00 93.69 75 LEU A C 1
ATOM 581 O O . LEU A 1 75 ? -4.095 -9.765 8.579 1.00 93.69 75 LEU A O 1
ATOM 585 N N . LYS A 1 76 ? -5.910 -9.821 7.259 1.00 95.12 76 LYS A N 1
ATOM 586 C CA . LYS A 1 76 ? -5.207 -9.913 5.969 1.00 95.12 76 LYS A CA 1
ATOM 587 C C . LYS A 1 76 ? -5.341 -8.641 5.142 1.00 95.12 76 LYS A C 1
ATOM 589 O O . LYS A 1 76 ? -4.453 -8.358 4.339 1.00 95.12 76 LYS A O 1
ATOM 594 N N . GLU A 1 77 ? -6.448 -7.925 5.294 1.00 95.88 77 GLU A N 1
ATOM 595 C CA . GLU A 1 77 ? -6.818 -6.778 4.472 1.00 95.88 77 GLU A CA 1
ATOM 596 C C . GLU A 1 77 ? -7.250 -5.600 5.342 1.00 95.88 77 GLU A C 1
ATOM 598 O O . GLU A 1 77 ? -8.070 -5.757 6.251 1.00 95.88 77 GLU A O 1
ATOM 603 N N . ILE A 1 78 ? -6.697 -4.427 5.040 1.00 96.06 78 ILE A N 1
ATOM 604 C CA . ILE A 1 78 ? -7.040 -3.157 5.678 1.00 96.06 78 ILE A CA 1
ATOM 605 C C . ILE A 1 78 ? -7.397 -2.108 4.625 1.00 96.06 78 ILE A C 1
ATOM 607 O O . ILE A 1 78 ? -6.641 -1.869 3.684 1.00 96.06 78 ILE A O 1
ATOM 611 N N . CYS A 1 79 ? -8.544 -1.463 4.809 1.00 95.25 79 CYS A N 1
ATOM 612 C CA . CYS A 1 79 ? -9.085 -0.473 3.892 1.00 95.25 79 CYS A CA 1
ATOM 613 C C . CYS A 1 79 ? -9.473 0.805 4.645 1.00 95.25 79 CYS A C 1
ATOM 615 O O . CYS A 1 79 ? -10.284 0.779 5.575 1.00 95.25 79 CYS A O 1
ATOM 617 N N . PHE A 1 80 ? -8.920 1.937 4.226 1.00 93.25 80 PHE A N 1
ATOM 618 C CA . PHE A 1 80 ? -9.145 3.242 4.834 1.00 93.25 80 PHE A CA 1
ATOM 619 C C . PHE A 1 80 ? -9.667 4.222 3.789 1.00 93.25 80 PHE A C 1
ATOM 621 O O . PHE A 1 80 ? -9.045 4.440 2.748 1.00 93.25 80 PHE A O 1
ATOM 628 N N . TYR A 1 81 ? -10.797 4.853 4.086 1.00 90.38 81 TYR A N 1
ATOM 629 C CA . TYR A 1 81 ? -11.442 5.806 3.191 1.00 90.38 81 TYR A CA 1
ATOM 630 C C . TYR A 1 81 ? -11.642 7.132 3.923 1.00 90.38 81 TYR A C 1
ATOM 632 O O . TYR A 1 81 ? -12.162 7.146 5.043 1.00 90.38 81 TYR A O 1
ATOM 640 N N . ASN A 1 82 ? -11.266 8.244 3.294 1.00 87.62 82 ASN A N 1
ATOM 641 C CA . ASN A 1 82 ? -11.697 9.549 3.784 1.00 87.62 82 ASN A CA 1
ATOM 642 C C . ASN A 1 82 ? -13.191 9.746 3.465 1.00 87.62 82 ASN A C 1
ATOM 644 O O . ASN A 1 82 ? -13.651 9.399 2.380 1.00 87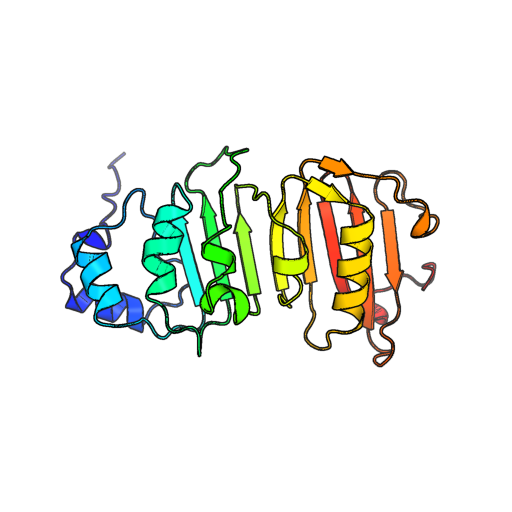.62 82 ASN A O 1
ATOM 648 N N . ILE A 1 83 ? -13.968 10.252 4.423 1.00 84.50 83 ILE A N 1
ATOM 649 C CA . ILE A 1 83 ? -15.382 10.593 4.226 1.00 84.50 83 ILE A CA 1
ATOM 650 C C . ILE A 1 83 ? -15.565 11.842 3.357 1.00 84.50 83 ILE A C 1
ATOM 652 O O . ILE A 1 83 ? -16.601 11.994 2.706 1.00 84.50 83 ILE A O 1
ATOM 656 N N . ASP A 1 84 ? -14.574 12.728 3.347 1.00 80.75 84 ASP A N 1
ATOM 657 C CA . ASP A 1 84 ? -14.610 13.953 2.570 1.00 80.75 84 ASP A CA 1
ATOM 658 C C . ASP A 1 84 ? -14.244 13.659 1.107 1.00 80.75 84 ASP A C 1
ATOM 660 O O . ASP A 1 84 ? -13.247 13.013 0.803 1.00 80.75 84 ASP A O 1
ATOM 664 N N . GLU A 1 85 ? -15.064 14.135 0.164 1.00 63.31 85 GLU A N 1
ATOM 665 C CA . GLU A 1 85 ? -14.914 13.807 -1.265 1.00 63.31 85 GLU A CA 1
ATOM 666 C C . GLU A 1 85 ? -13.758 14.564 -1.962 1.00 63.31 85 GLU A C 1
ATOM 668 O O . GLU A 1 85 ? -13.378 14.206 -3.080 1.00 63.31 85 GLU A O 1
ATOM 673 N N . LEU A 1 86 ? -13.190 15.603 -1.326 1.00 65.56 86 LEU A N 1
ATOM 674 C CA . LEU A 1 86 ? -12.171 16.504 -1.902 1.00 65.56 86 LEU A CA 1
ATOM 675 C C . LEU A 1 86 ? -10.863 16.708 -1.087 1.00 65.56 86 LEU A C 1
ATOM 677 O O . LEU A 1 86 ? -10.345 17.829 -1.088 1.00 65.56 86 LEU A O 1
ATOM 681 N N . PRO A 1 87 ? -10.254 15.721 -0.408 1.00 61.94 87 PRO A N 1
ATOM 682 C CA . PRO A 1 87 ? -9.125 16.005 0.466 1.00 61.94 87 PRO A CA 1
ATOM 683 C C . PRO A 1 87 ? -7.810 15.794 -0.293 1.00 61.94 87 PRO A C 1
ATOM 685 O O . PRO A 1 87 ? -7.434 14.685 -0.669 1.00 61.94 87 PRO A O 1
ATOM 688 N N . GLU A 1 88 ? -7.055 16.877 -0.468 1.00 70.50 88 GLU A N 1
ATOM 689 C CA . GLU A 1 88 ? -5.591 16.808 -0.588 1.00 70.50 88 GLU A CA 1
ATOM 690 C C . GLU A 1 88 ? -4.925 16.736 0.800 1.00 70.50 88 GLU A C 1
ATOM 692 O O . GLU A 1 88 ? -3.766 17.123 0.963 1.00 70.50 88 GLU A O 1
ATOM 697 N N . GLU A 1 89 ? -5.675 16.299 1.814 1.00 86.00 89 GLU A N 1
ATOM 698 C CA . GLU A 1 89 ? -5.193 16.201 3.183 1.00 86.00 89 GLU A CA 1
ATOM 699 C C . GLU A 1 89 ? -4.090 15.161 3.306 1.00 86.00 89 GLU A C 1
ATOM 701 O O . GLU A 1 89 ? -4.082 14.134 2.621 1.00 86.00 89 GLU A O 1
ATOM 706 N N . VAL A 1 90 ? -3.163 15.456 4.212 1.00 93.19 90 VAL A N 1
ATOM 707 C CA . VAL A 1 90 ? -2.083 14.557 4.588 1.00 93.19 90 VAL A CA 1
ATOM 708 C C . VAL A 1 90 ? -2.401 14.039 5.979 1.00 93.19 90 VAL A C 1
ATOM 710 O O . VAL A 1 90 ? -2.402 14.808 6.939 1.00 93.19 90 VAL A O 1
ATOM 713 N N . TRP A 1 91 ? -2.712 12.753 6.077 1.00 94.31 91 TRP A N 1
ATOM 714 C CA . TRP A 1 91 ? -2.949 12.090 7.350 1.00 94.31 91 TRP A CA 1
ATOM 715 C C . TRP A 1 91 ? -1.634 11.575 7.927 1.00 94.31 91 TRP A C 1
ATOM 717 O O . TRP A 1 91 ? -0.794 11.019 7.216 1.00 94.31 91 TRP A O 1
ATOM 727 N N . ASP A 1 92 ? -1.473 11.766 9.231 1.00 94.88 92 ASP A N 1
ATOM 728 C CA . ASP A 1 92 ? -0.344 11.234 9.981 1.00 94.88 92 ASP A CA 1
ATOM 729 C C . ASP A 1 92 ? -0.620 9.776 10.366 1.00 94.88 92 ASP A C 1
ATOM 731 O O . ASP A 1 92 ? -1.582 9.471 11.074 1.00 94.88 92 ASP A O 1
ATOM 735 N N . PHE A 1 93 ? 0.206 8.873 9.843 1.00 96.69 93 PHE A N 1
ATOM 736 C CA . PHE A 1 93 ? 0.112 7.430 10.059 1.00 96.69 93 PHE A CA 1
ATOM 737 C C . PHE A 1 93 ? 1.283 6.890 10.892 1.00 96.69 93 PHE A C 1
ATOM 739 O O . PHE A 1 93 ? 1.411 5.670 11.010 1.00 96.69 93 PHE A O 1
ATOM 746 N N . GLU A 1 94 ? 2.118 7.747 11.496 1.00 95.94 94 GLU A N 1
ATOM 747 C CA . GLU A 1 94 ? 3.309 7.324 12.248 1.00 95.94 94 GLU A CA 1
ATOM 748 C C . GLU A 1 94 ? 2.992 6.288 13.336 1.00 95.94 94 GLU A C 1
ATOM 750 O O . GLU A 1 94 ? 3.754 5.341 13.535 1.00 95.94 94 GLU A O 1
ATOM 755 N N . GLU A 1 95 ? 1.857 6.423 14.023 1.00 97.06 95 GLU A N 1
ATOM 756 C CA . GLU A 1 95 ? 1.421 5.451 15.034 1.00 97.06 95 GLU A CA 1
ATOM 757 C C . GLU A 1 95 ? 0.745 4.216 14.424 1.00 97.06 95 GLU A C 1
ATOM 759 O O . GLU A 1 95 ? 0.929 3.104 14.919 1.00 97.06 95 GLU A O 1
ATOM 764 N N . ILE A 1 96 ? 0.014 4.376 13.318 1.00 97.31 96 ILE A N 1
ATOM 765 C CA . ILE A 1 96 ? -0.711 3.280 12.659 1.00 97.31 96 ILE A CA 1
ATOM 766 C C . ILE A 1 96 ? 0.272 2.260 12.070 1.00 97.31 96 ILE A C 1
ATOM 768 O O . ILE A 1 96 ? 0.085 1.057 12.257 1.00 97.31 96 ILE A O 1
ATOM 772 N N . VAL A 1 97 ? 1.358 2.704 11.426 1.00 97.75 97 VAL A N 1
ATOM 773 C CA . VAL A 1 97 ? 2.346 1.792 10.810 1.00 97.75 97 VAL A CA 1
ATOM 774 C C . VAL A 1 97 ? 3.125 0.956 11.831 1.00 97.75 97 VAL A C 1
ATOM 776 O O . VAL A 1 97 ? 3.695 -0.086 11.497 1.00 97.75 97 VAL A O 1
ATOM 779 N N . LYS A 1 98 ? 3.144 1.378 13.101 1.00 97.62 98 LYS A N 1
ATOM 780 C CA . LYS A 1 98 ? 3.800 0.641 14.192 1.00 97.62 98 LYS A CA 1
ATOM 781 C C . LYS A 1 98 ? 2.978 -0.563 14.655 1.00 97.62 98 LYS A C 1
ATOM 783 O O . LYS A 1 98 ? 3.547 -1.455 15.293 1.00 97.62 98 LYS A O 1
ATOM 788 N N . LEU A 1 99 ? 1.687 -0.611 14.331 1.00 97.50 99 LEU A N 1
ATOM 789 C CA . LEU A 1 99 ? 0.768 -1.658 14.762 1.00 97.50 99 LEU A CA 1
ATOM 790 C C . LEU A 1 99 ? 1.032 -3.000 14.073 1.00 97.50 99 LEU A C 1
ATOM 792 O O . LEU A 1 99 ? 1.348 -3.072 12.887 1.00 97.50 99 LEU A O 1
ATOM 796 N N . GLU A 1 100 ? 0.808 -4.088 14.808 1.00 97.12 100 GLU A N 1
ATOM 797 C CA . GLU A 1 100 ? 0.884 -5.448 14.259 1.00 97.12 100 GLU A CA 1
ATOM 798 C C . GLU A 1 100 ? -0.186 -5.686 13.185 1.00 97.12 100 GLU A C 1
ATOM 800 O O . GLU A 1 100 ? 0.050 -6.402 12.220 1.00 97.12 100 GLU A O 1
ATOM 805 N N . GLN A 1 101 ? -1.347 -5.039 13.305 1.00 96.81 101 GLN A N 1
ATOM 806 C CA . GLN A 1 101 ? -2.429 -5.079 12.320 1.00 96.81 101 GLN A CA 1
ATOM 807 C C . GLN A 1 101 ? -1.974 -4.540 10.959 1.00 96.81 101 GLN A C 1
ATOM 809 O O . GLN A 1 101 ? -2.284 -5.137 9.931 1.00 96.81 101 GLN A O 1
ATOM 814 N N . TRP A 1 102 ? -1.199 -3.451 10.949 1.00 98.12 102 TRP A N 1
ATOM 815 C CA . TRP A 1 102 ? -0.600 -2.916 9.726 1.00 98.12 102 TRP A CA 1
ATOM 816 C C . TRP A 1 102 ? 0.455 -3.873 9.164 1.00 98.12 102 TRP A C 1
ATOM 818 O O . TRP A 1 102 ? 0.395 -4.233 7.991 1.00 98.12 102 TRP A O 1
ATOM 828 N N . LYS A 1 103 ? 1.394 -4.320 10.010 1.00 97.50 103 LYS A N 1
ATOM 829 C CA . LYS A 1 103 ? 2.547 -5.151 9.615 1.00 97.50 103 LYS A CA 1
ATOM 830 C C . LYS A 1 103 ? 2.177 -6.555 9.129 1.00 97.50 103 LYS A C 1
ATOM 832 O O . LYS A 1 103 ? 2.881 -7.102 8.285 1.00 97.50 103 LYS A O 1
ATOM 837 N N . ASN A 1 104 ? 1.103 -7.142 9.656 1.00 96.00 104 ASN A N 1
ATOM 838 C CA . ASN A 1 104 ? 0.680 -8.504 9.309 1.00 96.00 104 ASN A CA 1
ATOM 839 C C . ASN A 1 104 ? -0.303 -8.549 8.133 1.00 96.00 104 ASN A C 1
ATOM 841 O O . ASN A 1 104 ? -0.483 -9.608 7.528 1.00 96.00 104 ASN A O 1
ATOM 845 N N . SER A 1 105 ? -0.922 -7.416 7.791 1.00 97.19 105 SER A N 1
ATOM 846 C CA . SER A 1 105 ? -1.830 -7.336 6.650 1.00 97.19 105 SER A CA 1
ATOM 847 C C . SER A 1 105 ? -1.065 -7.465 5.333 1.00 97.19 105 SER A C 1
ATOM 849 O O . SER A 1 105 ? 0.016 -6.911 5.156 1.00 97.19 105 SER A O 1
ATOM 851 N N . ALA A 1 106 ? -1.647 -8.185 4.379 1.00 98.00 106 ALA A N 1
ATOM 852 C CA . ALA A 1 106 ? -1.067 -8.427 3.060 1.00 98.00 106 ALA A CA 1
ATOM 853 C C . ALA A 1 106 ? -1.711 -7.575 1.956 1.00 98.00 106 ALA A C 1
ATOM 855 O O . ALA A 1 106 ? -1.181 -7.540 0.837 1.00 98.00 106 ALA A O 1
ATOM 856 N N . ILE A 1 107 ? -2.854 -6.946 2.250 1.00 98.25 107 ILE A N 1
ATOM 857 C CA . ILE A 1 107 ? -3.649 -6.132 1.330 1.00 98.25 107 ILE A CA 1
ATOM 858 C C . ILE A 1 107 ? -3.956 -4.779 1.979 1.00 98.25 107 ILE A C 1
ATOM 860 O O . ILE A 1 107 ? -4.400 -4.738 3.127 1.00 98.25 107 ILE A O 1
ATOM 864 N N . LEU A 1 108 ? -3.730 -3.697 1.234 1.00 98.44 108 LEU A N 1
ATOM 865 C CA . LEU A 1 108 ? -3.998 -2.323 1.654 1.00 98.44 108 LEU A CA 1
ATOM 866 C C . LEU A 1 108 ? -4.815 -1.569 0.603 1.00 98.44 108 LEU A C 1
ATOM 868 O O . LEU A 1 108 ? -4.476 -1.579 -0.580 1.00 98.44 108 LEU A O 1
ATOM 872 N N . GLU A 1 109 ? -5.820 -0.827 1.043 1.00 96.12 109 GLU A N 1
ATOM 873 C CA . GLU A 1 109 ? -6.480 0.192 0.229 1.00 96.12 109 GLU A CA 1
ATOM 874 C C . GLU A 1 109 ? -6.597 1.500 1.022 1.00 96.12 109 GLU A C 1
ATOM 876 O O . GLU A 1 109 ? -7.096 1.516 2.145 1.00 96.12 109 GLU A O 1
ATOM 881 N N . MET A 1 110 ? -6.122 2.605 0.454 1.00 93.94 110 MET A N 1
ATOM 882 C CA . MET A 1 110 ? -6.210 3.947 1.029 1.00 93.94 110 MET A CA 1
ATOM 883 C C . MET A 1 110 ? -6.714 4.917 -0.030 1.00 93.94 110 MET A C 1
ATOM 885 O O . MET A 1 110 ? -6.061 5.131 -1.055 1.00 93.94 110 MET A O 1
ATOM 889 N N . VAL A 1 111 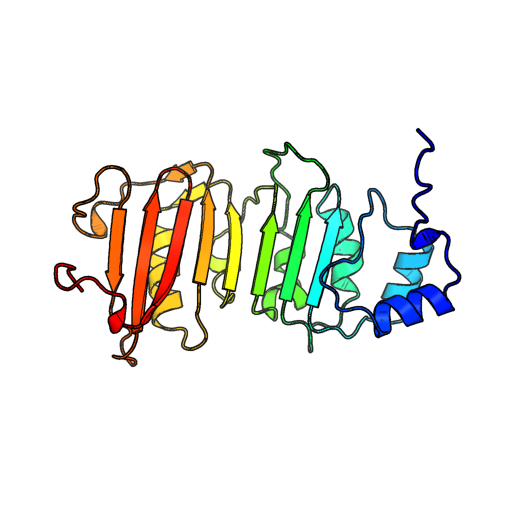? -7.868 5.529 0.223 1.00 88.94 111 VAL A N 1
ATOM 890 C CA . VAL A 1 111 ? -8.582 6.331 -0.775 1.00 88.94 111 VAL A CA 1
ATOM 891 C C . VAL A 1 111 ? -8.882 7.721 -0.234 1.00 88.94 111 VAL A C 1
ATOM 893 O O . VAL A 1 111 ? -9.336 7.868 0.897 1.00 88.94 111 VAL A O 1
ATOM 896 N N . GLN A 1 112 ? -8.695 8.734 -1.089 1.00 89.62 112 GLN A N 1
ATOM 897 C CA . GLN A 1 112 ? -9.045 10.140 -0.826 1.00 89.62 112 GLN A CA 1
ATOM 898 C C . GLN A 1 112 ? -8.205 10.859 0.248 1.00 89.62 112 GLN A C 1
ATOM 900 O O . GLN A 1 112 ? -8.607 11.906 0.732 1.00 89.62 112 GLN A O 1
ATOM 905 N N . PHE A 1 113 ? -7.002 10.385 0.568 1.00 93.12 113 PHE A N 1
ATOM 906 C CA . PHE A 1 113 ? -6.040 11.142 1.382 1.00 93.12 113 PHE A CA 1
ATOM 907 C C . PHE A 1 113 ? -4.604 10.749 1.029 1.00 93.12 113 PHE A C 1
ATOM 909 O O . PHE A 1 113 ? -4.379 9.680 0.462 1.00 93.12 113 PHE A O 1
ATOM 916 N N . TYR A 1 114 ? -3.650 11.625 1.335 1.00 94.88 114 TYR A N 1
ATOM 917 C CA . TYR A 1 114 ? -2.218 11.351 1.243 1.00 94.88 114 TYR A CA 1
ATOM 918 C C . TYR A 1 114 ? -1.660 10.994 2.616 1.00 94.88 114 TYR A C 1
ATOM 920 O O . TYR A 1 114 ? -2.187 11.413 3.642 1.00 94.88 114 TYR A O 1
ATOM 928 N N . VAL A 1 115 ? -0.545 10.276 2.632 1.00 96.19 115 VAL A N 1
ATOM 929 C CA . VAL A 1 115 ? 0.294 10.127 3.824 1.00 96.19 115 VAL A CA 1
ATOM 930 C C . VAL A 1 115 ? 1.708 10.597 3.531 1.00 96.19 115 VAL A C 1
ATOM 932 O O . VAL A 1 115 ? 2.168 10.568 2.387 1.00 96.19 115 VAL A O 1
ATOM 935 N N . HIS A 1 116 ? 2.396 11.044 4.573 1.00 94.69 116 HIS A N 1
ATOM 936 C CA . HIS A 1 116 ? 3.825 11.310 4.524 1.00 94.69 116 HIS A CA 1
ATOM 937 C C . HIS A 1 116 ? 4.523 10.212 5.320 1.00 94.69 116 HIS A C 1
ATOM 939 O O . HIS A 1 116 ? 4.607 10.270 6.541 1.00 94.69 116 HIS A O 1
ATOM 945 N N . LEU A 1 117 ? 4.921 9.157 4.615 1.00 96.38 117 LEU A N 1
ATOM 946 C CA . LEU A 1 117 ? 5.534 7.974 5.194 1.00 96.38 117 LEU A CA 1
ATOM 947 C C . LEU A 1 117 ? 6.650 7.489 4.295 1.00 96.38 117 LEU A C 1
ATOM 949 O O . LEU A 1 117 ? 6.573 7.587 3.079 1.00 96.38 117 LEU A O 1
ATOM 953 N N . GLU A 1 118 ? 7.633 6.873 4.915 1.00 96.75 118 GLU A N 1
ATOM 954 C CA . GLU A 1 118 ? 8.738 6.246 4.215 1.00 96.75 118 GLU A CA 1
ATOM 955 C C . GLU A 1 118 ? 8.282 4.975 3.491 1.00 96.75 118 GLU A C 1
ATOM 957 O O . GLU A 1 118 ? 7.448 4.221 4.019 1.00 96.75 118 GLU A O 1
ATOM 962 N N . ILE A 1 119 ? 8.832 4.707 2.302 1.00 96.62 119 ILE A N 1
ATOM 963 C CA . ILE A 1 119 ? 8.297 3.664 1.416 1.00 96.62 119 ILE A CA 1
ATOM 964 C C . ILE A 1 119 ? 8.415 2.252 1.999 1.00 96.62 119 ILE A C 1
ATOM 966 O O . ILE A 1 119 ? 7.574 1.390 1.726 1.00 96.62 119 ILE A O 1
ATOM 970 N N . TRP A 1 120 ? 9.414 2.012 2.856 1.00 96.94 120 TRP A N 1
ATOM 971 C CA . TRP A 1 120 ? 9.625 0.711 3.492 1.00 96.94 120 TRP A CA 1
ATOM 972 C C . TRP A 1 120 ? 8.440 0.261 4.350 1.00 96.94 120 TRP A C 1
ATOM 974 O O . TRP A 1 120 ? 8.245 -0.940 4.528 1.00 96.94 120 TRP A O 1
ATOM 984 N N . ASN A 1 121 ? 7.602 1.195 4.818 1.00 98.19 121 ASN A N 1
ATOM 985 C CA . ASN A 1 121 ? 6.373 0.880 5.550 1.00 98.19 121 ASN A CA 1
ATOM 986 C C . ASN A 1 121 ? 5.315 0.163 4.696 1.00 98.19 121 ASN A C 1
ATOM 988 O O . ASN A 1 121 ? 4.321 -0.294 5.255 1.00 98.19 121 ASN A O 1
ATOM 992 N N . PHE A 1 122 ? 5.504 0.074 3.375 1.00 98.25 122 PHE A N 1
ATOM 993 C CA . PHE A 1 122 ? 4.556 -0.532 2.437 1.00 98.25 122 PHE A CA 1
ATOM 994 C C . PHE A 1 122 ? 5.087 -1.799 1.753 1.00 98.25 122 PHE A C 1
ATOM 996 O O . PHE A 1 122 ? 4.337 -2.473 1.046 1.00 98.25 122 PHE A O 1
ATOM 1003 N N . LEU A 1 123 ? 6.366 -2.148 1.936 1.00 97.50 123 LEU A N 1
ATOM 1004 C CA . LEU A 1 123 ? 7.018 -3.220 1.171 1.00 97.50 123 LEU A CA 1
ATOM 1005 C C . LEU A 1 123 ? 6.455 -4.617 1.457 1.00 97.50 123 LEU A C 1
ATOM 1007 O O . LEU A 1 123 ? 6.642 -5.522 0.646 1.00 97.50 123 LEU A O 1
ATOM 1011 N N . HIS A 1 124 ? 5.774 -4.825 2.582 1.00 97.69 124 HIS A N 1
ATOM 1012 C CA . HIS A 1 124 ? 5.183 -6.118 2.937 1.00 97.69 124 HIS A CA 1
ATOM 1013 C C . HIS A 1 124 ? 3.849 -6.394 2.229 1.00 97.69 124 HIS A C 1
ATOM 1015 O O . HIS A 1 124 ? 3.427 -7.552 2.173 1.00 97.69 124 HIS A O 1
ATOM 1021 N N . PHE A 1 125 ? 3.196 -5.382 1.647 1.00 98.44 125 PHE A N 1
ATOM 1022 C CA . PHE A 1 125 ? 1.918 -5.576 0.968 1.00 98.44 125 PHE A CA 1
ATOM 1023 C C . PHE A 1 125 ? 2.088 -6.287 -0.380 1.00 98.44 125 PHE A C 1
ATOM 1025 O O . PHE A 1 125 ? 2.830 -5.867 -1.267 1.00 98.44 125 PHE A O 1
ATOM 1032 N N . SER A 1 126 ? 1.325 -7.364 -0.559 1.00 97.94 126 SER A N 1
ATOM 1033 C CA . SER A 1 126 ? 1.239 -8.108 -1.824 1.00 97.94 126 SER A CA 1
ATOM 1034 C C . SER A 1 126 ? 0.297 -7.452 -2.840 1.00 97.94 126 SER A C 1
ATOM 1036 O O . SER A 1 126 ? 0.413 -7.683 -4.050 1.00 97.94 126 SER A O 1
ATOM 1038 N N . GLN A 1 127 ? -0.664 -6.682 -2.322 1.00 98.19 127 GLN A N 1
ATOM 1039 C CA . GLN A 1 127 ? -1.670 -5.912 -3.040 1.00 98.19 127 GLN A CA 1
ATOM 1040 C C . GLN A 1 127 ? -1.831 -4.577 -2.321 1.00 98.19 127 GLN A C 1
ATOM 1042 O O . GLN A 1 127 ? -2.148 -4.582 -1.134 1.00 98.19 127 GLN A O 1
ATOM 1047 N N . ALA A 1 128 ? -1.615 -3.453 -2.997 1.00 98.12 128 ALA A N 1
ATOM 1048 C CA . ALA A 1 128 ? -1.851 -2.158 -2.367 1.00 98.12 128 ALA A CA 1
ATOM 1049 C C . ALA A 1 128 ? -2.351 -1.097 -3.343 1.00 98.12 128 ALA A C 1
ATOM 1051 O O . ALA A 1 128 ? -1.900 -1.031 -4.487 1.00 98.12 128 ALA A O 1
ATOM 1052 N N . HIS A 1 129 ? -3.223 -0.224 -2.853 1.00 97.06 129 HIS A N 1
ATOM 1053 C CA . HIS A 1 129 ? -3.494 1.086 -3.435 1.00 97.06 129 HIS A CA 1
ATOM 1054 C C . HIS A 1 129 ? -3.364 2.134 -2.338 1.00 97.06 129 HIS A C 1
ATOM 1056 O O . HIS A 1 129 ? -4.031 2.035 -1.312 1.00 97.06 129 HIS A O 1
ATOM 1062 N N . PHE A 1 130 ? -2.481 3.111 -2.525 1.00 96.50 130 PHE A N 1
ATOM 1063 C CA . PHE A 1 130 ? -2.305 4.196 -1.564 1.00 96.50 130 PHE A CA 1
ATOM 1064 C C . PHE A 1 130 ? -1.821 5.479 -2.226 1.00 96.50 130 PHE A C 1
ATOM 1066 O O . PHE A 1 130 ? -1.348 5.471 -3.367 1.00 96.50 130 PHE A O 1
ATOM 1073 N N . ARG A 1 131 ? -1.926 6.592 -1.489 1.00 95.50 131 ARG A N 1
ATOM 1074 C CA . ARG A 1 131 ? -1.402 7.887 -1.923 1.00 95.50 131 ARG A CA 1
ATOM 1075 C C . ARG A 1 131 ? -0.328 8.400 -0.979 1.00 95.50 131 ARG A C 1
ATOM 1077 O O . ARG A 1 131 ? -0.555 8.494 0.224 1.00 95.50 131 ARG A O 1
ATOM 1084 N N . ILE A 1 132 ? 0.815 8.786 -1.529 1.00 96.50 132 ILE A N 1
ATOM 1085 C CA . ILE A 1 132 ? 1.955 9.316 -0.779 1.00 96.50 132 ILE A CA 1
ATOM 1086 C C . ILE A 1 132 ? 2.269 10.745 -1.218 1.00 96.50 132 ILE A C 1
ATOM 1088 O O . ILE A 1 132 ? 2.106 11.109 -2.386 1.00 96.50 132 ILE A O 1
ATOM 1092 N N . LEU A 1 133 ? 2.672 11.593 -0.277 1.00 95.31 133 LEU A N 1
ATOM 1093 C CA . LEU A 1 133 ? 2.996 12.980 -0.592 1.00 95.31 133 LEU A CA 1
ATOM 1094 C C . LEU A 1 133 ? 4.188 13.060 -1.555 1.00 95.31 133 LEU A C 1
ATOM 1096 O O . LEU A 1 133 ? 4.118 13.728 -2.587 1.00 95.31 133 LEU A O 1
ATOM 1100 N N . GLU A 1 134 ? 5.256 12.338 -1.245 1.00 95.25 134 GLU A N 1
ATOM 1101 C CA . GLU A 1 134 ? 6.505 12.373 -1.994 1.00 95.25 134 GLU A CA 1
ATOM 1102 C C . GLU A 1 134 ? 6.995 10.954 -2.239 1.00 95.25 134 GLU A C 1
ATOM 1104 O O . GLU A 1 134 ? 6.838 10.079 -1.393 1.00 95.25 134 GLU A O 1
ATOM 1109 N N . ILE A 1 135 ? 7.560 10.729 -3.418 1.00 95.81 135 ILE A N 1
ATOM 1110 C CA . ILE A 1 135 ? 8.259 9.496 -3.751 1.00 95.81 135 ILE A CA 1
ATOM 1111 C C . ILE A 1 135 ? 9.549 9.857 -4.475 1.00 95.81 135 ILE A C 1
ATOM 1113 O O . ILE A 1 135 ? 9.562 10.734 -5.345 1.00 95.81 135 ILE A O 1
ATOM 1117 N N . THR A 1 136 ? 10.642 9.207 -4.116 1.00 95.44 136 THR A N 1
ATOM 1118 C CA . THR A 1 136 ? 11.939 9.364 -4.771 1.00 95.44 136 THR A CA 1
ATOM 1119 C C . THR A 1 136 ? 12.141 8.287 -5.833 1.00 95.44 136 THR A C 1
ATOM 1121 O O . THR A 1 136 ? 11.491 7.243 -5.829 1.00 95.44 136 THR A O 1
ATOM 1124 N N . VAL A 1 137 ? 13.062 8.511 -6.768 1.00 93.31 137 VAL A N 1
ATOM 1125 C CA . VAL A 1 137 ? 13.467 7.469 -7.728 1.00 93.31 137 VAL A CA 1
ATOM 1126 C C . VAL A 1 137 ? 14.062 6.240 -7.017 1.00 93.31 137 VAL A C 1
ATOM 1128 O O . VAL A 1 137 ? 13.807 5.112 -7.444 1.00 93.31 137 VAL A O 1
ATOM 1131 N N . ASP A 1 138 ? 14.774 6.437 -5.905 1.00 94.88 138 ASP A N 1
ATOM 1132 C CA . ASP A 1 138 ? 15.322 5.346 -5.090 1.00 94.88 138 ASP A CA 1
ATOM 1133 C C . ASP A 1 138 ? 14.211 4.477 -4.483 1.00 94.88 138 ASP A C 1
ATOM 1135 O O . ASP A 1 138 ? 14.292 3.247 -4.555 1.00 94.88 138 ASP A O 1
ATOM 1139 N N . ASP A 1 139 ? 13.119 5.087 -4.011 1.00 96.56 139 ASP A N 1
ATOM 1140 C CA . ASP A 1 139 ? 11.943 4.359 -3.513 1.00 96.56 139 ASP A CA 1
ATOM 1141 C C . ASP A 1 139 ? 11.341 3.450 -4.593 1.00 96.56 139 ASP A C 1
ATOM 1143 O O . ASP A 1 139 ? 10.967 2.303 -4.336 1.00 96.56 139 ASP A O 1
ATOM 1147 N N . ILE A 1 140 ? 11.276 3.930 -5.842 1.00 95.69 140 ILE A N 1
ATOM 1148 C CA . ILE A 1 140 ? 10.787 3.143 -6.985 1.00 95.69 140 ILE A CA 1
ATOM 1149 C C . ILE A 1 140 ? 11.698 1.933 -7.229 1.00 95.69 140 ILE A C 1
ATOM 1151 O O . ILE A 1 140 ? 11.213 0.826 -7.503 1.00 95.69 140 ILE A O 1
ATOM 1155 N N . PHE A 1 141 ? 13.016 2.113 -7.131 1.00 94.56 141 PHE A N 1
ATOM 1156 C CA . PHE A 1 141 ? 13.969 1.014 -7.259 1.00 94.56 141 PHE A CA 1
ATOM 1157 C C . PHE A 1 141 ? 13.867 0.008 -6.113 1.00 94.56 141 PHE A C 1
ATOM 1159 O O . PHE A 1 141 ? 13.954 -1.201 -6.368 1.00 94.56 141 PHE A O 1
ATOM 1166 N N . GLU A 1 142 ? 13.645 0.474 -4.888 1.00 96.06 142 GLU A N 1
ATOM 1167 C CA . GLU A 1 142 ? 13.444 -0.375 -3.718 1.00 96.06 142 GLU A CA 1
ATOM 1168 C C . GLU A 1 142 ? 12.164 -1.209 -3.842 1.00 96.06 142 GLU A C 1
ATOM 1170 O O . GLU A 1 142 ? 12.225 -2.439 -3.737 1.00 96.06 142 GLU A O 1
ATOM 1175 N N . LEU A 1 143 ? 11.039 -0.580 -4.197 1.00 97.19 143 LEU A N 1
ATOM 1176 C CA . LEU A 1 143 ? 9.773 -1.254 -4.509 1.00 97.19 143 LEU A CA 1
ATOM 1177 C C . LEU A 1 143 ? 9.968 -2.329 -5.582 1.00 97.19 143 LEU A C 1
ATOM 1179 O O . LEU A 1 143 ? 9.596 -3.486 -5.383 1.00 97.19 143 LEU A O 1
ATOM 1183 N N . LYS A 1 144 ? 10.613 -1.978 -6.704 1.00 96.12 144 LYS A N 1
ATOM 1184 C CA . LYS A 1 144 ? 10.912 -2.926 -7.790 1.00 96.12 144 LYS A CA 1
ATOM 1185 C C . LYS A 1 144 ? 11.690 -4.133 -7.271 1.00 96.12 144 LYS A C 1
ATOM 1187 O O . LYS A 1 144 ? 11.321 -5.273 -7.556 1.00 96.12 144 LYS A O 1
ATOM 1192 N N . LYS A 1 145 ? 12.785 -3.891 -6.542 1.00 96.12 145 LYS A N 1
ATOM 1193 C CA . LYS A 1 145 ? 13.655 -4.947 -6.009 1.00 96.12 145 LYS A CA 1
ATOM 1194 C C . LYS A 1 145 ? 12.882 -5.858 -5.060 1.00 96.12 145 LYS A C 1
ATOM 1196 O O . LYS A 1 145 ? 12.994 -7.075 -5.179 1.00 96.12 145 LYS A O 1
ATOM 1201 N N . ASN A 1 146 ? 12.095 -5.282 -4.158 1.00 97.56 146 ASN A N 1
ATOM 1202 C CA . ASN A 1 146 ? 11.276 -6.024 -3.212 1.00 97.56 146 ASN A CA 1
ATOM 1203 C C . ASN A 1 146 ? 10.237 -6.902 -3.927 1.00 97.56 146 ASN A C 1
ATOM 1205 O O . ASN A 1 146 ? 10.178 -8.109 -3.696 1.00 97.56 146 ASN A O 1
ATOM 1209 N N . TYR A 1 147 ? 9.473 -6.335 -4.862 1.00 96.81 147 TYR A N 1
ATOM 1210 C CA . TYR A 1 147 ? 8.405 -7.066 -5.545 1.00 96.81 147 TYR A CA 1
ATOM 1211 C C . TYR A 1 147 ? 8.916 -8.157 -6.484 1.00 96.81 147 TYR A C 1
ATOM 1213 O O . TYR A 1 147 ? 8.263 -9.189 -6.600 1.00 96.81 147 TYR A O 1
ATOM 1221 N N . LEU A 1 148 ? 10.102 -8.002 -7.084 1.00 95.94 148 LEU A N 1
ATOM 1222 C CA . LEU A 1 148 ? 10.760 -9.079 -7.840 1.00 95.94 148 LEU A CA 1
ATOM 1223 C C . LEU A 1 148 ? 11.132 -10.291 -6.975 1.00 95.94 148 LEU A C 1
ATOM 1225 O O . LEU A 1 148 ? 11.261 -11.395 -7.504 1.00 95.94 148 LEU A O 1
ATOM 1229 N N . LEU A 1 149 ? 11.323 -10.091 -5.671 1.00 95.44 149 LEU A N 1
ATOM 1230 C CA . LEU A 1 149 ? 11.711 -11.137 -4.725 1.00 95.44 149 LEU A CA 1
ATOM 1231 C C . LEU A 1 149 ? 10.525 -11.695 -3.932 1.00 95.44 149 LEU A C 1
ATOM 1233 O O . LEU A 1 149 ? 10.693 -12.682 -3.223 1.00 95.44 149 LEU A O 1
ATOM 1237 N N . MET A 1 150 ? 9.335 -11.098 -4.048 1.00 95.12 150 MET A N 1
ATOM 1238 C CA . MET A 1 150 ? 8.137 -11.499 -3.313 1.00 95.12 150 MET A CA 1
ATOM 1239 C C . MET A 1 150 ? 7.265 -12.453 -4.154 1.00 95.12 150 MET A C 1
ATOM 1241 O O . MET A 1 150 ? 6.575 -12.009 -5.076 1.00 95.12 150 MET A O 1
ATOM 1245 N N . PRO A 1 151 ? 7.185 -13.760 -3.830 1.00 92.25 151 PRO A N 1
ATOM 1246 C CA . PRO A 1 151 ? 6.413 -14.712 -4.636 1.00 92.25 151 PRO A CA 1
ATOM 1247 C C . PRO A 1 151 ? 4.904 -14.431 -4.638 1.00 92.25 151 PRO A C 1
ATOM 1249 O O . PRO A 1 151 ? 4.231 -14.653 -5.651 1.00 92.25 151 PRO A O 1
ATOM 1252 N N . SER A 1 152 ? 4.388 -13.926 -3.511 1.00 94.25 152 SER A N 1
ATOM 1253 C CA . SER A 1 152 ? 2.979 -13.584 -3.286 1.00 94.25 152 SER A CA 1
ATOM 1254 C C . SER A 1 152 ? 2.546 -12.267 -3.935 1.00 94.25 152 SER A C 1
ATOM 1256 O O . SER A 1 152 ? 1.344 -12.003 -3.975 1.00 94.25 152 SER A O 1
ATOM 1258 N N . PHE A 1 153 ? 3.483 -11.461 -4.447 1.00 96.44 153 PHE A N 1
ATOM 1259 C CA . PHE A 1 153 ? 3.191 -10.159 -5.040 1.00 96.44 153 PHE A CA 1
ATOM 1260 C C . PHE A 1 153 ? 2.205 -10.273 -6.207 1.00 96.44 153 PHE A C 1
ATOM 1262 O O . PHE A 1 153 ? 2.319 -11.174 -7.048 1.00 96.44 153 PHE A O 1
ATOM 1269 N N . LYS A 1 154 ? 1.257 -9.334 -6.278 1.00 94.12 154 LYS A N 1
ATOM 1270 C CA . LYS A 1 154 ? 0.277 -9.239 -7.366 1.00 94.12 154 LYS A CA 1
ATOM 1271 C C . LYS A 1 154 ? 0.283 -7.865 -8.021 1.00 94.12 154 LYS A C 1
ATOM 1273 O O . LYS A 1 154 ? 0.547 -7.779 -9.221 1.00 94.12 154 LYS A O 1
ATOM 1278 N N . PHE A 1 155 ? -0.017 -6.807 -7.270 1.00 97.19 155 PHE A N 1
ATOM 1279 C CA . PHE A 1 155 ? -0.020 -5.448 -7.807 1.00 97.19 155 PHE A CA 1
ATOM 1280 C C . PHE A 1 155 ? 0.144 -4.395 -6.715 1.00 97.19 155 PHE A C 1
ATOM 1282 O O . PHE A 1 155 ? -0.344 -4.572 -5.609 1.00 97.19 155 PHE A O 1
ATOM 1289 N N . VAL A 1 156 ? 0.757 -3.265 -7.048 1.00 98.06 156 VAL A N 1
ATOM 1290 C CA . VAL A 1 156 ? 0.755 -2.067 -6.207 1.00 98.06 156 VAL A CA 1
ATOM 1291 C C . VAL A 1 156 ? 0.511 -0.846 -7.080 1.00 98.06 156 VAL A C 1
ATOM 1293 O O . VAL A 1 156 ? 1.144 -0.687 -8.123 1.00 98.06 156 VAL A O 1
ATOM 1296 N N . HIS A 1 157 ? -0.417 0.003 -6.657 1.00 97.69 157 HIS A N 1
ATOM 1297 C CA . HIS A 1 157 ? -0.699 1.305 -7.248 1.00 97.69 157 HIS A CA 1
ATOM 1298 C C . HIS A 1 157 ? -0.396 2.392 -6.223 1.00 97.69 157 HIS A C 1
ATOM 1300 O O . HIS A 1 157 ? -0.987 2.439 -5.147 1.00 97.69 157 HIS A O 1
ATOM 1306 N N . VAL A 1 158 ? 0.534 3.267 -6.581 1.00 97.00 158 VAL A N 1
ATOM 1307 C CA . VAL A 1 158 ? 0.892 4.445 -5.802 1.00 97.00 158 VAL A CA 1
ATOM 1308 C C . VAL A 1 158 ? 0.433 5.678 -6.561 1.00 97.00 158 VAL A C 1
ATOM 1310 O O . VAL A 1 158 ? 0.884 5.933 -7.683 1.00 97.00 158 VAL A O 1
ATOM 1313 N N . GLU A 1 159 ? -0.445 6.461 -5.951 1.00 94.81 159 GLU A N 1
ATOM 1314 C CA . GLU A 1 159 ? -0.657 7.845 -6.364 1.00 94.81 159 GLU A CA 1
ATOM 1315 C C . GLU A 1 159 ? 0.323 8.734 -5.596 1.00 94.81 159 GLU A C 1
ATOM 1317 O O . GLU A 1 159 ? 0.463 8.610 -4.383 1.00 94.81 159 GLU A O 1
ATOM 1322 N N . TYR A 1 160 ? 1.019 9.636 -6.277 1.00 94.56 160 TYR A N 1
ATOM 1323 C CA . TYR A 1 160 ? 1.993 10.514 -5.626 1.00 94.56 160 TYR A CA 1
ATOM 1324 C C . TYR A 1 160 ? 1.753 11.978 -5.982 1.00 94.56 160 TYR A C 1
ATOM 1326 O O . TYR A 1 160 ? 1.333 12.296 -7.101 1.00 94.56 160 TYR A O 1
ATOM 1334 N N . LYS A 1 161 ? 2.029 12.888 -5.038 1.00 93.56 161 LYS A N 1
ATOM 1335 C CA . LYS A 1 161 ? 1.937 14.334 -5.300 1.00 93.56 161 LYS A CA 1
ATOM 1336 C C . LYS A 1 161 ? 3.216 14.856 -5.951 1.00 93.56 161 LYS A C 1
ATOM 1338 O O . LYS A 1 161 ? 3.130 15.527 -6.979 1.00 93.56 161 LYS A O 1
ATOM 1343 N N . ASN A 1 162 ? 4.374 14.479 -5.410 1.00 93.81 162 ASN A N 1
ATOM 1344 C CA . ASN A 1 162 ? 5.691 14.884 -5.900 1.00 93.81 162 ASN A CA 1
ATOM 1345 C C . ASN A 1 162 ? 6.565 13.659 -6.208 1.00 93.81 162 ASN A C 1
ATOM 1347 O O . ASN A 1 162 ? 6.673 12.755 -5.386 1.00 93.81 162 ASN A O 1
ATOM 1351 N N . LEU A 1 163 ? 7.204 13.649 -7.383 1.00 92.88 163 LEU A N 1
ATOM 1352 C CA . LEU A 1 163 ? 8.282 12.714 -7.719 1.00 92.88 163 LEU A CA 1
ATOM 1353 C C . LEU A 1 163 ? 9.611 13.463 -7.630 1.00 92.88 163 LEU A C 1
ATOM 1355 O O . LEU A 1 163 ? 9.774 14.496 -8.283 1.00 92.88 163 LEU A O 1
ATOM 1359 N N . ILE A 1 164 ? 10.542 12.939 -6.840 1.00 92.88 164 ILE A N 1
ATOM 1360 C CA . ILE A 1 164 ? 11.855 13.533 -6.602 1.00 92.88 164 ILE A CA 1
ATOM 1361 C C . ILE A 1 164 ? 12.919 12.706 -7.330 1.00 92.88 164 ILE A C 1
ATOM 1363 O O . ILE A 1 164 ? 13.076 11.512 -7.081 1.00 92.88 164 ILE A O 1
ATOM 1367 N N . GLY A 1 165 ? 13.674 13.362 -8.211 1.00 87.81 165 GLY A N 1
ATOM 1368 C CA . GLY A 1 165 ? 14.742 12.743 -8.998 1.00 87.81 165 GLY A CA 1
ATOM 1369 C C . GLY A 1 165 ? 14.363 12.489 -10.457 1.00 87.81 165 GLY A C 1
ATOM 1370 O O . GLY A 1 165 ? 13.244 12.758 -10.896 1.00 87.81 165 GLY A O 1
ATOM 1371 N N . GLU A 1 166 ? 15.330 11.987 -11.223 1.00 81.25 166 GLU A N 1
ATOM 1372 C CA . GLU A 1 166 ? 15.187 11.725 -12.654 1.00 81.25 166 GLU A CA 1
ATOM 1373 C C . GLU A 1 166 ? 15.230 10.217 -12.937 1.00 81.25 166 GLU A C 1
ATOM 1375 O O . GLU A 1 166 ? 16.137 9.511 -12.511 1.00 81.25 166 GLU A O 1
ATOM 1380 N N . ILE A 1 167 ? 14.251 9.705 -13.684 1.00 78.19 167 ILE A N 1
ATO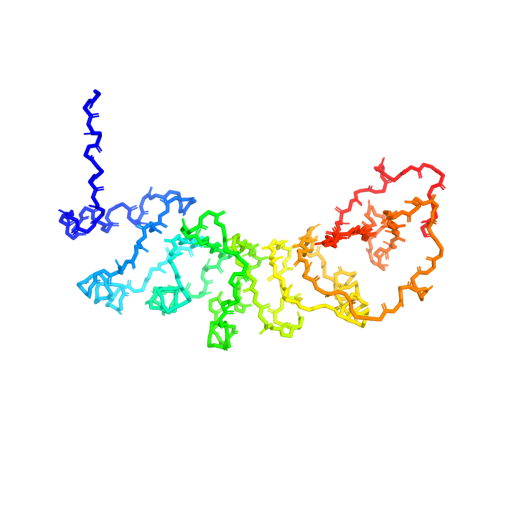M 1381 C CA . ILE A 1 167 ? 14.025 8.258 -13.877 1.00 78.19 167 ILE A CA 1
ATOM 1382 C C . ILE A 1 167 ? 14.932 7.621 -14.957 1.00 78.19 167 ILE A C 1
ATOM 1384 O O . ILE A 1 167 ? 14.708 6.483 -15.373 1.00 78.19 167 ILE A O 1
ATOM 1388 N N . TYR A 1 168 ? 15.955 8.337 -15.446 1.00 70.94 168 TYR A N 1
ATOM 1389 C CA . TYR A 1 168 ? 16.778 7.909 -16.592 1.00 70.94 168 TYR A CA 1
ATOM 1390 C C . TYR A 1 168 ? 17.444 6.540 -16.389 1.00 70.94 168 TYR A C 1
ATOM 1392 O O . TYR A 1 168 ? 17.701 5.818 -17.353 1.00 70.94 168 TYR A O 1
ATOM 1400 N N . GLU A 1 169 ? 17.685 6.164 -15.136 1.00 65.12 169 GLU A N 1
ATOM 1401 C CA . GLU A 1 169 ? 18.351 4.921 -14.749 1.00 65.12 169 GLU A CA 1
ATOM 1402 C C . GLU A 1 169 ? 17.508 3.653 -14.981 1.00 65.12 169 GLU A C 1
ATOM 1404 O O . GLU A 1 169 ? 18.055 2.550 -14.989 1.00 65.12 169 GLU A O 1
ATOM 1409 N N . MET A 1 170 ? 16.194 3.765 -15.220 1.00 66.94 170 MET A N 1
ATOM 1410 C CA . MET A 1 170 ? 15.354 2.605 -15.561 1.00 66.94 170 MET A CA 1
ATOM 1411 C C . MET A 1 170 ? 15.454 2.179 -17.037 1.00 66.94 170 MET A C 1
ATOM 1413 O O . MET A 1 170 ? 14.956 1.113 -17.398 1.00 66.94 170 MET A O 1
ATOM 1417 N N . GLY A 1 171 ? 16.129 2.965 -17.882 1.00 63.66 171 GLY A N 1
ATOM 1418 C CA . GLY A 1 171 ? 16.237 2.731 -19.323 1.00 63.66 171 GLY A CA 1
ATOM 1419 C C . GLY A 1 171 ? 15.148 3.444 -20.131 1.00 63.66 171 GLY A C 1
ATOM 1420 O O . GLY A 1 171 ? 14.131 3.884 -19.594 1.00 63.66 171 GLY A O 1
ATOM 1421 N N . ALA A 1 172 ? 15.378 3.588 -21.438 1.00 61.38 172 ALA A N 1
ATOM 1422 C CA . ALA A 1 172 ? 14.487 4.329 -22.329 1.00 61.38 172 ALA A CA 1
ATOM 1423 C C . ALA A 1 172 ? 13.128 3.630 -22.502 1.00 61.38 172 ALA A C 1
ATOM 1425 O O . ALA A 1 172 ? 13.059 2.406 -22.597 1.00 61.38 172 ALA A O 1
ATOM 1426 N N . THR A 1 173 ? 12.057 4.420 -22.603 1.00 65.25 173 THR A N 1
ATOM 1427 C CA . THR A 1 173 ? 10.709 3.927 -22.923 1.00 65.25 173 THR A CA 1
ATOM 1428 C C . THR A 1 173 ? 10.197 4.587 -24.197 1.00 65.25 173 THR A C 1
ATOM 1430 O O . THR A 1 173 ? 10.539 5.729 -24.499 1.00 65.25 173 THR A O 1
ATOM 1433 N N . GLU A 1 174 ? 9.383 3.866 -24.967 1.00 54.03 174 GLU A N 1
ATOM 1434 C CA . GLU A 1 174 ? 8.888 4.332 -26.272 1.00 54.03 174 GLU A CA 1
ATOM 1435 C C . GLU A 1 174 ? 7.624 5.214 -26.171 1.00 54.03 174 GLU A C 1
ATOM 1437 O O . GLU A 1 174 ? 7.126 5.711 -27.179 1.00 54.03 174 GLU A O 1
ATOM 1442 N N . LEU A 1 175 ? 7.080 5.421 -24.966 1.00 54.88 175 LEU A N 1
ATOM 1443 C CA . LEU A 1 175 ? 5.691 5.853 -24.753 1.00 54.88 175 LEU A CA 1
ATOM 1444 C C . LEU A 1 175 ? 5.549 7.265 -24.139 1.00 54.88 175 LEU A C 1
ATOM 1446 O O . LEU A 1 175 ? 4.647 7.534 -23.34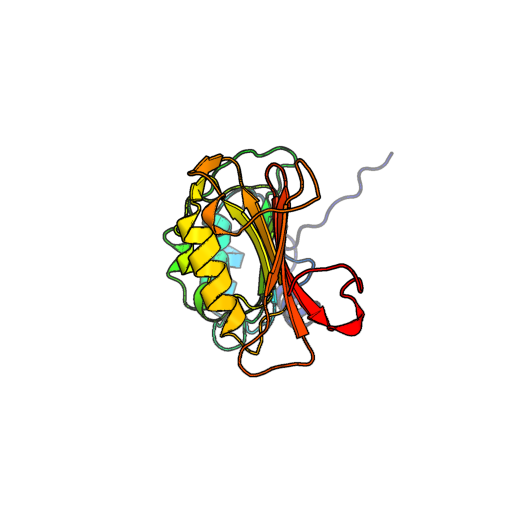8 1.00 54.88 175 LEU A O 1
ATOM 1450 N N . GLY A 1 176 ? 6.389 8.222 -24.543 1.00 61.25 176 GLY A N 1
ATOM 1451 C CA . GLY A 1 176 ? 6.219 9.640 -24.179 1.00 61.25 176 GLY A CA 1
ATOM 1452 C C . GLY A 1 176 ? 6.095 9.868 -22.661 1.00 61.25 176 GLY A C 1
ATOM 1453 O O . GLY A 1 176 ? 6.975 9.486 -21.899 1.00 61.25 176 GLY A O 1
ATOM 1454 N N . ASN A 1 177 ? 4.998 10.488 -22.206 1.00 64.75 177 ASN A N 1
ATOM 1455 C CA . ASN A 1 177 ? 4.763 10.801 -20.784 1.00 64.75 177 ASN A CA 1
ATOM 1456 C C . ASN A 1 177 ? 4.422 9.563 -19.929 1.00 64.75 177 ASN A C 1
ATOM 1458 O O . ASN A 1 177 ? 4.331 9.676 -18.706 1.00 64.75 177 ASN A O 1
ATOM 1462 N N . HIS A 1 178 ? 4.146 8.425 -20.569 1.00 75.19 178 HIS A N 1
ATOM 1463 C CA . HIS A 1 178 ? 3.821 7.161 -19.922 1.00 75.19 178 HIS A CA 1
ATOM 1464 C C . HIS A 1 178 ? 5.001 6.229 -20.114 1.00 75.19 178 HIS A C 1
ATOM 1466 O O . HIS A 1 178 ? 5.238 5.711 -21.198 1.00 75.19 178 HIS A O 1
ATOM 1472 N N . GLN A 1 179 ? 5.754 6.012 -19.057 1.00 85.81 179 GLN A N 1
ATOM 1473 C CA . GLN A 1 179 ? 6.916 5.154 -19.104 1.00 85.81 179 GLN A CA 1
ATOM 1474 C C . GLN A 1 179 ? 6.519 3.767 -18.622 1.00 85.81 179 GLN A C 1
ATOM 1476 O O . GLN A 1 179 ? 5.747 3.627 -17.676 1.00 85.81 179 GLN A O 1
ATOM 1481 N N . LYS A 1 180 ? 6.998 2.735 -19.308 1.00 88.31 180 LYS A N 1
ATOM 1482 C CA . LYS A 1 180 ? 6.675 1.348 -19.002 1.00 88.31 180 LYS A CA 1
ATOM 1483 C C . LYS A 1 180 ? 7.914 0.482 -19.163 1.00 88.31 180 LYS A C 1
ATOM 1485 O O . LYS A 1 180 ? 8.570 0.544 -20.199 1.00 88.31 180 LYS A O 1
ATOM 1490 N N . TRP A 1 181 ? 8.174 -0.351 -18.165 1.00 90.94 181 TRP A N 1
ATOM 1491 C CA . TRP A 1 181 ? 9.277 -1.303 -18.124 1.00 90.94 181 TRP A CA 1
ATOM 1492 C C . TRP A 1 181 ? 8.767 -2.684 -17.732 1.00 90.94 181 TRP A C 1
ATOM 1494 O O . TRP A 1 181 ? 7.776 -2.813 -17.008 1.00 90.94 181 TRP A O 1
ATOM 1504 N N . LEU A 1 182 ? 9.452 -3.717 -18.207 1.00 91.56 182 LEU A N 1
ATOM 1505 C CA . LEU A 1 182 ? 9.168 -5.111 -17.894 1.00 91.56 182 LEU A CA 1
ATOM 1506 C C . LEU A 1 182 ? 10.440 -5.752 -17.351 1.00 91.56 182 LEU A C 1
ATOM 1508 O O . LEU A 1 182 ? 11.520 -5.543 -17.892 1.00 91.56 182 LEU A O 1
ATOM 1512 N N . PHE A 1 183 ? 10.308 -6.526 -16.279 1.00 92.00 183 PHE A N 1
ATOM 1513 C CA . PHE A 1 183 ? 11.426 -7.191 -15.621 1.00 92.00 183 PHE A CA 1
ATOM 1514 C C . PHE A 1 183 ? 11.082 -8.656 -15.362 1.00 92.00 183 PHE A C 1
ATOM 1516 O O . PHE A 1 183 ? 9.983 -8.978 -14.907 1.00 92.00 183 PHE A O 1
ATOM 1523 N N . LYS A 1 184 ? 12.025 -9.562 -15.618 1.00 92.69 184 LYS A N 1
ATOM 1524 C CA . LYS A 1 184 ? 11.842 -10.993 -15.331 1.00 92.69 184 LYS A CA 1
ATOM 1525 C C . LYS A 1 184 ? 11.938 -11.253 -13.834 1.00 92.69 184 LYS A C 1
ATOM 1527 O O . LYS A 1 184 ? 12.848 -10.748 -13.176 1.00 92.69 184 LYS A O 1
ATOM 1532 N N . PHE A 1 185 ? 11.050 -12.094 -13.315 1.00 92.75 185 PHE A N 1
ATOM 1533 C CA . PHE A 1 185 ? 11.239 -12.660 -11.983 1.00 92.75 185 PHE A CA 1
ATOM 1534 C C . PHE A 1 185 ? 12.402 -13.666 -12.022 1.00 92.75 185 PHE A C 1
ATOM 1536 O O . PHE A 1 185 ? 12.422 -14.513 -12.918 1.00 92.75 185 PHE A O 1
ATOM 1543 N N . PRO A 1 186 ? 13.351 -13.625 -11.068 1.00 88.81 186 PRO A N 1
ATOM 1544 C CA . PRO A 1 186 ? 14.506 -14.528 -11.073 1.00 88.81 186 PRO A CA 1
ATOM 1545 C C . PRO A 1 186 ? 14.139 -16.020 -11.073 1.00 88.81 186 PRO A C 1
ATOM 1547 O O . PRO A 1 186 ? 14.799 -16.815 -11.734 1.00 88.81 186 PRO A O 1
ATOM 1550 N N . GLU A 1 187 ? 13.073 -16.389 -10.360 1.00 85.56 187 GLU A N 1
ATOM 1551 C CA . GLU A 1 187 ? 12.661 -17.786 -10.149 1.00 85.56 187 GLU A CA 1
ATOM 1552 C C . GLU A 1 187 ? 11.338 -18.144 -10.844 1.00 85.56 187 GLU A C 1
ATOM 1554 O O . GLU A 1 187 ? 10.788 -19.222 -10.623 1.00 85.56 187 GLU A O 1
ATOM 1559 N N . ASN A 1 188 ? 10.788 -17.250 -11.673 1.00 85.94 188 ASN A N 1
ATOM 1560 C CA . ASN A 1 188 ? 9.497 -17.479 -12.315 1.00 85.94 188 ASN A CA 1
ATOM 1561 C C . ASN A 1 188 ? 9.466 -16.935 -13.749 1.00 85.94 188 ASN A C 1
ATOM 1563 O O . ASN A 1 188 ? 9.328 -15.736 -13.972 1.00 85.94 188 ASN A O 1
ATOM 1567 N N . SER A 1 189 ? 9.555 -17.840 -14.725 1.00 87.88 189 SER A N 1
ATOM 1568 C CA . SER A 1 189 ? 9.526 -17.507 -16.152 1.00 87.88 189 SER A CA 1
ATOM 1569 C C . SER A 1 189 ? 8.120 -17.339 -16.732 1.00 87.88 189 SER A C 1
ATOM 1571 O O . SER A 1 189 ? 7.999 -16.948 -17.889 1.00 87.88 189 SER A O 1
ATOM 1573 N N . GLU A 1 190 ? 7.063 -17.635 -15.973 1.00 92.50 190 GLU A N 1
ATOM 1574 C CA . GLU A 1 190 ? 5.676 -17.496 -16.437 1.00 92.50 190 GLU A CA 1
ATOM 1575 C C . GLU A 1 190 ? 5.164 -16.058 -16.314 1.00 92.50 190 GLU A C 1
ATOM 1577 O O . GLU A 1 190 ? 4.202 -15.680 -16.988 1.00 92.50 190 GLU A O 1
ATOM 1582 N N . PHE A 1 191 ? 5.811 -15.245 -15.476 1.00 93.69 191 PHE A N 1
ATOM 1583 C CA . PHE A 1 191 ? 5.400 -13.880 -15.182 1.00 93.69 191 PHE A CA 1
ATOM 1584 C C . PHE A 1 191 ? 6.541 -12.886 -15.385 1.00 93.69 191 PHE A C 1
ATOM 1586 O O . PHE A 1 191 ? 7.722 -13.217 -15.293 1.00 93.69 191 PHE A O 1
ATOM 1593 N N . VAL A 1 192 ? 6.165 -11.630 -15.590 1.00 94.88 192 VAL A N 1
ATOM 1594 C CA . VAL A 1 192 ? 7.063 -10.475 -15.537 1.00 94.88 192 VAL A CA 1
ATOM 1595 C C . VAL A 1 192 ? 6.481 -9.418 -14.614 1.00 94.88 192 VAL A C 1
ATOM 1597 O O . VAL A 1 192 ? 5.261 -9.317 -14.443 1.00 94.88 192 VAL A O 1
ATOM 1600 N N . LEU A 1 193 ? 7.363 -8.649 -13.989 1.00 95.25 193 LEU A N 1
ATOM 1601 C CA . LEU A 1 193 ? 6.996 -7.445 -13.271 1.00 95.25 193 LEU A CA 1
ATOM 1602 C C . LEU A 1 193 ? 6.914 -6.306 -14.277 1.00 95.25 193 LEU A C 1
ATOM 1604 O O . LEU A 1 193 ? 7.918 -5.897 -14.856 1.00 95.25 193 LEU A O 1
ATOM 1608 N N . GLU A 1 194 ? 5.717 -5.785 -14.462 1.00 93.06 194 GLU A N 1
ATOM 1609 C CA . GLU A 1 194 ? 5.485 -4.549 -15.180 1.00 93.06 194 GLU A CA 1
ATOM 1610 C C . GLU A 1 194 ? 5.566 -3.371 -14.213 1.00 93.06 194 GLU A C 1
ATOM 1612 O O . GLU A 1 194 ? 4.869 -3.355 -13.197 1.00 93.06 194 GLU A O 1
ATOM 1617 N N . VAL A 1 195 ? 6.377 -2.374 -14.555 1.00 93.56 195 VAL A N 1
ATOM 1618 C CA . VAL A 1 195 ? 6.420 -1.076 -13.880 1.00 93.56 195 VAL A CA 1
ATOM 1619 C C . VAL A 1 195 ? 5.921 -0.032 -14.863 1.00 93.56 195 VAL A C 1
ATOM 1621 O O . VAL A 1 195 ? 6.470 0.083 -15.955 1.00 93.56 195 VAL A O 1
ATOM 1624 N N . SER A 1 196 ? 4.874 0.706 -14.509 1.00 91.06 196 SER A N 1
ATOM 1625 C CA . SER A 1 196 ? 4.334 1.787 -15.338 1.00 91.06 196 SER A CA 1
ATOM 1626 C C . SER A 1 196 ? 4.289 3.086 -14.547 1.00 91.06 196 SER A C 1
ATOM 1628 O O . SER A 1 196 ? 3.687 3.140 -13.478 1.00 91.06 196 SER A O 1
ATOM 1630 N N . LEU A 1 197 ? 4.895 4.135 -15.086 1.00 90.00 197 LEU A N 1
ATOM 1631 C CA . LEU A 1 197 ? 4.950 5.469 -14.507 1.00 90.00 197 LEU A CA 1
ATOM 1632 C C . LEU A 1 197 ? 4.239 6.454 -15.433 1.00 90.00 197 LEU A C 1
ATOM 1634 O O . LEU A 1 197 ? 4.505 6.522 -16.629 1.00 90.00 197 LEU A O 1
ATOM 1638 N N . SER A 1 198 ? 3.336 7.241 -14.875 1.00 88.12 198 SER A N 1
ATOM 1639 C CA . SER A 1 198 ? 2.632 8.323 -15.564 1.00 88.12 198 SER A CA 1
ATOM 1640 C C . SER A 1 198 ? 2.442 9.482 -14.588 1.00 88.12 198 SER A C 1
ATOM 1642 O O . SER A 1 198 ? 2.703 9.308 -13.396 1.00 88.12 198 SER A O 1
ATOM 1644 N N . PRO A 1 199 ? 2.006 10.675 -15.029 1.00 87.81 199 PRO A N 1
ATOM 1645 C CA . PRO A 1 199 ? 1.817 11.789 -14.110 1.00 87.81 199 PRO A CA 1
ATOM 1646 C C . PRO A 1 199 ? 0.962 11.393 -12.893 1.00 87.81 199 PRO A C 1
ATOM 1648 O O . PRO A 1 199 ? -0.186 10.968 -13.037 1.00 87.81 199 PRO A O 1
ATOM 1651 N N . LYS A 1 200 ? 1.550 11.540 -11.698 1.00 90.62 200 LYS A N 1
ATOM 1652 C CA . LYS A 1 200 ? 0.961 11.231 -10.381 1.00 90.62 200 LYS A CA 1
ATOM 1653 C C . LYS A 1 200 ? 0.639 9.760 -10.113 1.00 90.62 200 LYS A C 1
ATOM 1655 O O . LYS A 1 200 ? 0.014 9.474 -9.099 1.00 90.62 200 LYS A O 1
ATOM 1660 N N . ASN A 1 201 ? 1.013 8.832 -10.993 1.00 92.75 201 ASN A N 1
ATOM 1661 C CA . ASN A 1 201 ? 0.662 7.423 -10.842 1.00 92.75 201 ASN A CA 1
ATOM 1662 C C . ASN A 1 201 ? 1.846 6.512 -11.151 1.00 92.75 201 ASN A C 1
ATOM 1664 O O . ASN A 1 201 ? 2.441 6.586 -12.228 1.00 92.75 201 ASN A O 1
ATOM 1668 N N . LEU A 1 202 ? 2.109 5.592 -10.233 1.00 95.06 202 LEU A N 1
ATOM 1669 C CA . LEU A 1 202 ? 3.082 4.523 -10.365 1.00 95.06 202 LEU A CA 1
ATOM 1670 C C . LEU A 1 202 ? 2.385 3.183 -10.132 1.00 95.06 202 LEU A C 1
ATOM 1672 O O . LEU A 1 202 ? 1.716 2.981 -9.122 1.00 95.06 202 LEU A O 1
ATOM 1676 N N . TYR A 1 203 ? 2.558 2.262 -11.069 1.00 95.56 203 TYR A N 1
ATOM 1677 C CA . TYR A 1 203 ? 1.992 0.923 -11.009 1.00 95.56 203 TYR A CA 1
ATOM 1678 C C . TYR A 1 203 ? 3.095 -0.121 -11.064 1.00 95.56 203 TYR A C 1
ATOM 1680 O O . TYR A 1 203 ? 3.964 -0.068 -11.932 1.00 95.56 203 TYR A O 1
ATOM 1688 N N . PHE A 1 204 ? 2.980 -1.119 -10.200 1.00 97.12 204 PHE A N 1
ATOM 1689 C CA . PHE A 1 204 ? 3.690 -2.385 -10.268 1.00 97.12 204 PHE A CA 1
ATOM 1690 C C . PHE A 1 204 ? 2.659 -3.489 -10.468 1.00 97.12 204 PHE A C 1
ATOM 1692 O O . PHE A 1 204 ? 1.688 -3.565 -9.716 1.00 97.12 204 PHE A O 1
ATOM 1699 N N . ARG A 1 205 ? 2.837 -4.355 -11.465 1.00 94.94 205 ARG A N 1
ATOM 1700 C CA . ARG A 1 205 ? 1.909 -5.461 -11.739 1.00 94.94 205 ARG A CA 1
ATOM 1701 C C . ARG A 1 205 ? 2.666 -6.725 -12.099 1.00 94.94 205 ARG A C 1
ATOM 1703 O O . ARG A 1 205 ? 3.529 -6.708 -12.969 1.00 94.94 205 ARG A O 1
ATOM 1710 N N . LYS A 1 206 ? 2.308 -7.840 -11.471 1.00 93.06 206 LYS A N 1
ATOM 1711 C CA . LYS A 1 206 ? 2.726 -9.171 -11.907 1.00 93.06 206 LYS A CA 1
ATOM 1712 C C . LYS A 1 206 ? 1.791 -9.623 -13.021 1.00 93.06 206 LYS A C 1
ATOM 1714 O O . LYS A 1 206 ? 0.618 -9.893 -12.769 1.00 93.06 206 LYS A O 1
ATOM 1719 N N . ILE A 1 207 ? 2.299 -9.701 -14.245 1.00 91.44 207 ILE A N 1
ATOM 1720 C CA . ILE A 1 207 ? 1.507 -10.098 -15.415 1.00 91.44 207 ILE A CA 1
ATOM 1721 C C . ILE A 1 207 ? 2.073 -11.376 -16.042 1.00 91.44 207 ILE A C 1
ATOM 1723 O O . ILE A 1 207 ? 3.292 -11.557 -16.044 1.00 91.44 207 ILE A O 1
ATOM 1727 N N . PRO A 1 208 ? 1.225 -12.280 -16.568 1.00 92.25 208 PRO A N 1
ATOM 1728 C CA . PRO A 1 208 ? 1.706 -13.423 -17.335 1.00 92.25 208 PRO A CA 1
ATOM 1729 C C . PRO A 1 208 ? 2.478 -12.966 -18.574 1.00 92.25 208 PRO A C 1
ATOM 1731 O O . PRO A 1 208 ? 2.057 -12.015 -19.237 1.00 92.25 208 PRO A O 1
ATOM 1734 N N . VAL A 1 209 ? 3.544 -13.682 -18.939 1.00 91.00 209 VAL A N 1
ATOM 1735 C CA . VAL A 1 209 ? 4.346 -13.399 -20.146 1.00 91.00 209 VAL A CA 1
ATOM 1736 C C . VAL A 1 209 ? 3.484 -13.371 -21.412 1.00 91.00 209 VAL A C 1
ATOM 1738 O O . VAL A 1 209 ? 3.744 -12.579 -22.307 1.00 91.00 209 VAL A O 1
ATOM 1741 N N . SER A 1 210 ? 2.397 -14.147 -21.468 1.00 88.69 210 SER A N 1
ATOM 1742 C CA . SER A 1 210 ? 1.451 -14.148 -22.594 1.00 88.69 210 SER A CA 1
ATOM 1743 C C . SER A 1 210 ? 0.724 -12.816 -22.827 1.00 88.69 210 SER A C 1
ATOM 1745 O O . SER A 1 210 ? 0.113 -12.640 -23.876 1.00 88.69 210 SER A O 1
ATOM 1747 N N . HIS A 1 211 ? 0.728 -11.903 -21.851 1.00 85.94 211 HIS A N 1
ATOM 1748 C CA . HIS A 1 211 ? 0.148 -10.560 -21.978 1.00 85.94 211 HIS A CA 1
ATOM 1749 C C . HIS A 1 211 ? 1.187 -9.499 -22.365 1.00 85.94 211 HIS A C 1
ATOM 1751 O O . HIS A 1 211 ? 0.841 -8.324 -22.508 1.00 85.94 211 HIS A O 1
ATOM 1757 N N . VAL A 1 212 ? 2.455 -9.887 -22.512 1.00 84.62 212 VAL A N 1
ATOM 1758 C CA . VAL A 1 212 ? 3.524 -8.999 -22.963 1.00 84.62 212 VAL A CA 1
ATOM 1759 C C . VAL A 1 212 ? 3.471 -8.896 -24.491 1.00 84.62 212 VAL A C 1
ATOM 1761 O O . VAL A 1 212 ? 3.467 -9.930 -25.154 1.00 84.62 212 VAL A O 1
ATOM 1764 N N . PRO A 1 213 ? 3.429 -7.684 -25.076 1.00 77.94 213 PRO A N 1
ATOM 1765 C CA . PRO A 1 213 ? 3.501 -7.523 -26.526 1.00 77.94 213 PRO A CA 1
ATOM 1766 C C . PRO A 1 213 ? 4.814 -8.083 -27.087 1.00 77.94 213 PRO A C 1
ATOM 1768 O O . PRO A 1 213 ? 5.870 -7.832 -26.512 1.00 77.94 213 PRO A O 1
ATOM 1771 N N . ASP A 1 214 ? 4.769 -8.746 -28.246 1.00 74.44 214 ASP A N 1
ATOM 1772 C CA . ASP A 1 214 ? 5.954 -9.355 -28.882 1.00 74.44 214 ASP A CA 1
ATOM 1773 C C . ASP A 1 214 ? 7.097 -8.356 -29.158 1.00 74.44 214 ASP A C 1
ATOM 1775 O O . ASP A 1 214 ? 8.258 -8.741 -29.264 1.00 74.44 214 ASP A O 1
ATOM 1779 N N . SER A 1 215 ? 6.778 -7.063 -29.279 1.00 72.19 215 SER A N 1
ATOM 1780 C CA . SER A 1 215 ? 7.745 -5.986 -29.511 1.00 72.19 215 SER A CA 1
ATOM 1781 C C . SER A 1 215 ? 8.384 -5.428 -28.234 1.00 72.19 215 SER A C 1
ATOM 1783 O O . SER A 1 215 ? 9.198 -4.511 -28.322 1.00 72.19 215 SER A O 1
ATOM 1785 N N . ALA A 1 216 ? 7.996 -5.906 -27.050 1.00 70.06 216 ALA A N 1
ATOM 1786 C CA . ALA A 1 216 ? 8.454 -5.342 -25.787 1.00 70.06 216 ALA A CA 1
ATOM 1787 C C . ALA A 1 216 ? 9.829 -5.890 -25.370 1.00 70.06 216 ALA A C 1
ATOM 1789 O O . ALA A 1 216 ? 10.097 -7.088 -25.456 1.00 70.06 216 ALA A O 1
ATOM 1790 N N . LEU A 1 217 ? 10.691 -5.006 -24.866 1.00 70.56 217 LEU A N 1
ATOM 1791 C CA . LEU A 1 217 ? 11.969 -5.383 -24.262 1.00 70.56 217 LEU A CA 1
ATOM 1792 C C . LEU A 1 217 ? 11.733 -5.898 -22.831 1.00 70.56 217 LEU A C 1
ATOM 1794 O O . LEU A 1 217 ? 11.049 -5.236 -22.049 1.00 70.56 217 LEU A O 1
ATOM 1798 N N . ILE A 1 218 ? 12.297 -7.071 -22.509 1.00 71.75 218 ILE A N 1
ATOM 1799 C CA . ILE A 1 218 ? 12.233 -7.731 -21.188 1.00 71.75 218 ILE A CA 1
ATOM 1800 C C . ILE A 1 218 ? 13.636 -8.077 -20.690 1.00 71.75 218 ILE A C 1
ATOM 1802 O O . ILE A 1 218 ? 14.364 -8.774 -21.440 1.00 71.75 218 ILE A O 1
#

Radius of gyration: 20.02 Å; chains: 1; bounding box: 57×35×55 Å

pLDDT: mean 83.39, std 16.28, range [35.0, 98.44]

Foldseek 3Di:
DDDDPDDDLVVDDPVVNVVCLVPDPQPDDEPDQDDDPVVLVVLQVAQREDQEHEYEYQACVVVVSRLLSHDLVRHAYYEYHYPDPADQAEHECVVVLVDSNQVSHQEYHYYDYEYADDLVSPLNHLYYEHEYAEDELVSVVVSVVSQLVDPSHFKYKYFYNYYHDDNCVQDDAPPPQKRWDWADRPPDPQWIWIWIDHHRMIMTGTDGPVPDPPPHDD

Sequence (218 aa):
MPKKQRYSLADMPEKVIMLILENSDFRSILTASEIPEEFKKVLKANPLKTECFAITTSGPNEILDVISSIDSGNLKEICFYNIDELPEEVWDFEEIVKLEQWKNSAILEMVQFYVHLEIWNFLHFSQAHFRILEITVDDIFELKKNYLLMPSFKFVHVEYKNLIGEIYEMGATELGNHQKWLFKFPENSEFVLEVSLSPKNLYFRKIPVSHVPDSALI

Organism: Caenorhabditis briggsae (NCBI:txid6238)

Secondary structure (DSSP, 8-state):
--------GGGS-HHHHHHHHHHS-GGG--B-SS--HHHHHHHHHS-B--SEEEEEESSHHHHHHHHTTB-TTT--EEEEEESSSS---EE--TTGGGSHHHHH-SEEEEES-EE---GGGGTT-SEEEEEEEEEEHHHHHHHHHHHHH-TT--EEEEEEEEEES-GGGG---SSTTSEEEEEEETTEEEEEEEEEEETTEEEEEEEEGGGS-TT---